Protein AF-A0A7W0NUV9-F1 (afdb_monomer_lite)

pLDDT: mean 83.59, std 20.0, range [30.92, 98.44]

Structure (mmCIF, N/CA/C/O backbone):
data_AF-A0A7W0NUV9-F1
#
_entry.id   AF-A0A7W0NUV9-F1
#
loop_
_atom_site.group_PDB
_atom_site.id
_atom_site.type_symbol
_atom_site.label_atom_id
_atom_site.label_alt_id
_atom_site.label_comp_id
_atom_site.label_asym_id
_atom_site.label_entity_id
_atom_site.label_seq_id
_atom_site.pdbx_PDB_ins_code
_atom_site.Cartn_x
_atom_site.Cartn_y
_atom_site.Cartn_z
_atom_site.occupancy
_atom_site.B_iso_or_equiv
_atom_site.auth_seq_id
_atom_site.auth_comp_id
_atom_site.auth_asym_id
_atom_site.auth_atom_id
_atom_site.pdbx_PDB_model_num
ATOM 1 N N . MET A 1 1 ? -17.355 44.002 92.600 1.00 45.59 1 MET A N 1
ATOM 2 C CA . MET A 1 1 ? -16.564 43.667 91.397 1.00 45.59 1 MET A CA 1
ATOM 3 C C . MET A 1 1 ? -17.534 43.608 90.224 1.00 45.59 1 MET A C 1
ATOM 5 O O . MET A 1 1 ? -18.451 42.800 90.262 1.00 45.59 1 MET A O 1
ATOM 9 N N . LYS A 1 2 ? -17.453 44.574 89.302 1.00 40.50 2 LYS A N 1
ATOM 10 C CA . LYS A 1 2 ? -18.389 44.768 88.182 1.00 40.50 2 LYS A CA 1
ATOM 11 C C . LYS A 1 2 ? -17.778 44.260 86.869 1.00 40.50 2 LYS A C 1
ATOM 13 O O . LYS A 1 2 ? -16.567 44.297 86.709 1.00 40.50 2 LYS A O 1
ATOM 18 N N . SER A 1 3 ? -18.700 43.966 85.953 1.00 34.94 3 SER A N 1
ATOM 19 C CA . SER A 1 3 ? -18.631 43.957 84.484 1.00 34.94 3 SER A CA 1
ATOM 20 C C . SER A 1 3 ? -18.424 42.619 83.772 1.00 34.94 3 SER A C 1
ATOM 22 O O . SER A 1 3 ? -17.317 42.152 83.530 1.00 34.94 3 SER A O 1
ATOM 24 N N . THR A 1 4 ? -19.571 42.092 83.353 1.00 52.75 4 THR A N 1
ATOM 25 C CA . THR A 1 4 ? -19.846 41.408 82.089 1.00 52.75 4 THR A CA 1
ATOM 26 C C . THR A 1 4 ? -19.210 42.098 80.874 1.00 52.75 4 THR A C 1
ATOM 28 O O . THR A 1 4 ? -19.310 43.316 80.731 1.00 52.75 4 THR A O 1
ATOM 31 N N . PHE A 1 5 ? -18.664 41.311 79.941 1.00 40.59 5 PHE A N 1
ATOM 32 C CA . PHE A 1 5 ? -18.475 41.731 78.551 1.00 40.59 5 PHE A CA 1
ATOM 33 C C . PHE A 1 5 ? -18.990 40.647 77.598 1.00 40.59 5 PHE A C 1
ATOM 35 O O . PHE A 1 5 ? -18.667 39.468 77.720 1.00 40.59 5 PHE A O 1
ATOM 42 N N . SER A 1 6 ? -19.856 41.086 76.690 1.00 56.88 6 SER A N 1
ATOM 43 C CA . SER A 1 6 ? -20.566 40.324 75.667 1.00 56.88 6 SER A CA 1
ATOM 44 C C . SER A 1 6 ? -19.847 40.485 74.332 1.00 56.88 6 SER A C 1
ATOM 46 O O . SER A 1 6 ? -19.483 41.602 73.971 1.00 56.88 6 SER A O 1
ATOM 48 N N . ALA A 1 7 ? -19.708 39.402 73.566 1.00 42.12 7 ALA A N 1
ATOM 49 C CA . ALA A 1 7 ? -19.489 39.478 72.125 1.00 42.12 7 ALA A CA 1
ATOM 50 C C . ALA A 1 7 ? -20.004 38.203 71.436 1.00 42.12 7 ALA A C 1
ATOM 52 O O . ALA A 1 7 ? -19.295 37.208 71.317 1.00 42.12 7 ALA A O 1
ATOM 53 N N . LYS A 1 8 ? -21.246 38.241 70.940 1.00 48.88 8 LYS A N 1
ATOM 54 C CA . LYS A 1 8 ? -21.666 37.402 69.809 1.00 48.88 8 LYS A CA 1
ATOM 55 C C . LYS A 1 8 ? -21.202 38.104 68.532 1.00 48.88 8 LYS A C 1
ATOM 57 O O . LYS A 1 8 ? -21.704 39.182 68.223 1.00 48.88 8 LYS A O 1
ATOM 62 N N . ARG A 1 9 ? -20.271 37.504 67.786 1.00 42.91 9 ARG A N 1
ATOM 63 C CA . ARG A 1 9 ? -20.017 37.856 66.381 1.00 42.91 9 ARG A CA 1
ATOM 64 C C . ARG A 1 9 ? -20.405 36.688 65.482 1.00 42.91 9 ARG A C 1
ATOM 66 O O . ARG A 1 9 ? -20.101 35.532 65.747 1.00 42.91 9 ARG A O 1
ATOM 73 N N . SER A 1 10 ? -21.167 37.054 64.469 1.00 45.16 10 SER A N 1
ATOM 74 C CA . SER A 1 10 ? -21.886 36.267 63.479 1.00 45.16 10 SER A CA 1
ATOM 75 C C . SER A 1 10 ? -20.967 35.492 62.533 1.00 45.16 10 SER A C 1
ATOM 77 O O . SER A 1 10 ? -20.163 36.089 61.825 1.00 45.16 10 SER A O 1
ATOM 79 N N . ILE A 1 11 ? -21.164 34.173 62.460 1.00 47.75 11 ILE A N 1
ATOM 80 C CA . ILE A 1 11 ? -20.620 33.294 61.415 1.00 47.75 11 ILE A CA 1
ATOM 81 C C . ILE A 1 11 ? -21.719 33.110 60.365 1.00 47.75 11 ILE A C 1
ATOM 83 O O . ILE A 1 11 ? -22.465 32.136 60.383 1.00 47.75 11 ILE A O 1
ATOM 87 N N . VAL A 1 12 ? -21.882 34.094 59.483 1.00 48.44 12 VAL A N 1
ATOM 88 C CA . VAL A 1 12 ? -22.748 33.986 58.297 1.00 48.44 12 VAL A CA 1
ATOM 89 C C . VAL A 1 12 ? -22.070 34.750 57.162 1.00 48.44 12 VAL A C 1
ATOM 91 O O . VAL A 1 12 ? -22.512 35.828 56.790 1.00 48.44 12 VAL A O 1
ATOM 94 N N . PHE A 1 13 ? -20.935 34.258 56.658 1.00 43.88 13 PHE A N 1
ATOM 95 C CA . PHE A 1 13 ? -20.329 34.861 55.458 1.00 43.88 13 PHE A CA 1
ATOM 96 C C . PHE A 1 13 ? -19.630 33.877 54.506 1.00 43.88 13 PHE A C 1
ATOM 98 O O . PHE A 1 13 ? -19.425 34.210 53.347 1.00 43.88 13 PHE A O 1
ATOM 105 N N . GLU A 1 14 ? -19.351 32.634 54.911 1.00 45.34 14 GLU A N 1
ATOM 106 C CA . GLU A 1 14 ? -18.645 31.682 54.028 1.00 45.34 14 GLU A CA 1
ATOM 107 C C . GLU A 1 14 ? -19.553 30.749 53.211 1.00 45.34 14 GLU A C 1
ATOM 109 O O . GLU A 1 14 ? -19.120 30.182 52.211 1.00 45.34 14 GLU A O 1
ATOM 114 N N . ARG A 1 15 ? -20.834 30.591 53.573 1.00 44.91 15 ARG A N 1
ATOM 115 C CA . ARG A 1 15 ? -21.700 29.593 52.915 1.00 44.91 15 ARG A CA 1
ATOM 116 C C . ARG A 1 15 ? -22.232 29.992 51.538 1.00 44.91 15 ARG A C 1
ATOM 118 O O . ARG A 1 15 ? -22.551 29.096 50.767 1.00 44.91 15 ARG A O 1
ATOM 125 N N . GLN A 1 16 ? -22.326 31.285 51.217 1.00 47.62 16 GLN A N 1
ATOM 126 C CA . GLN A 1 16 ? -22.892 31.728 49.933 1.00 47.62 16 GLN A CA 1
ATOM 127 C C . GLN A 1 16 ? -21.892 31.645 48.773 1.00 47.62 16 GLN A C 1
ATOM 129 O O . GLN A 1 16 ? -22.295 31.362 47.649 1.00 47.62 16 GLN A O 1
ATOM 134 N N . PHE A 1 17 ? -20.592 31.829 49.023 1.00 44.53 17 PHE A N 1
ATOM 135 C CA . PHE A 1 17 ? -19.587 31.791 47.956 1.00 44.53 17 PHE A CA 1
ATOM 136 C C . PHE A 1 17 ? -19.331 30.370 47.440 1.00 44.53 17 PHE A C 1
ATOM 138 O O . PHE A 1 17 ? -19.258 30.168 46.230 1.00 44.53 17 PHE A O 1
ATOM 145 N N . VAL A 1 18 ? -19.275 29.369 48.324 1.00 53.62 18 VAL A N 1
ATOM 146 C CA . VAL A 1 18 ? -19.018 27.973 47.924 1.00 53.62 18 VAL A CA 1
ATOM 147 C C . VAL A 1 18 ? -20.143 27.425 47.038 1.00 53.62 18 VAL A C 1
ATOM 149 O O . VAL A 1 18 ? -19.876 26.766 46.037 1.00 53.62 18 VAL A O 1
ATOM 152 N N . THR A 1 19 ? -21.404 27.751 47.337 1.00 52.34 19 THR A N 1
ATOM 153 C CA . THR A 1 19 ? -22.554 27.305 46.534 1.00 52.34 19 THR A CA 1
ATOM 154 C C . THR A 1 19 ? -22.569 27.896 45.128 1.00 52.34 19 THR A C 1
ATOM 156 O O . THR A 1 19 ? -22.897 27.187 44.179 1.00 52.34 19 THR A O 1
ATOM 159 N N . THR A 1 20 ? -22.173 29.161 44.964 1.00 53.91 20 THR A N 1
ATOM 160 C CA . THR A 1 20 ? -22.186 29.826 43.652 1.00 53.91 20 THR A CA 1
ATOM 161 C C . THR A 1 20 ? -21.100 29.268 42.733 1.00 53.91 20 THR A C 1
ATOM 163 O O . THR A 1 20 ? -21.372 29.003 41.567 1.00 53.91 20 THR A O 1
ATOM 166 N N . TRP A 1 21 ? -19.900 28.989 43.252 1.00 55.12 21 TRP A N 1
ATOM 167 C CA . TRP A 1 21 ? -18.820 28.374 42.465 1.00 55.12 21 TRP A CA 1
ATOM 168 C C . TRP A 1 21 ? -19.109 26.917 42.081 1.00 55.12 21 TRP A C 1
ATOM 170 O O . TRP A 1 21 ? -18.788 26.505 40.965 1.00 55.12 21 TRP A O 1
ATOM 180 N N . VAL A 1 22 ? -19.767 26.147 42.955 1.00 58.69 22 VAL A N 1
ATOM 181 C CA . VAL A 1 22 ? -20.203 24.774 42.644 1.00 58.69 22 VAL A CA 1
ATOM 182 C C . VAL A 1 22 ? -21.296 24.773 41.571 1.00 58.69 22 VAL A C 1
ATOM 184 O O . VAL A 1 22 ? -21.209 23.994 40.624 1.00 58.69 22 VAL A O 1
ATOM 187 N N . LEU A 1 23 ? -22.277 25.678 41.655 1.00 55.72 23 LEU A N 1
ATOM 188 C CA . LEU A 1 23 ? -23.334 25.809 40.645 1.00 55.72 23 LEU A CA 1
ATOM 189 C C . LEU A 1 23 ? -22.793 26.284 39.291 1.00 55.72 23 LEU A C 1
ATOM 191 O O . LEU A 1 23 ? -23.177 25.728 38.268 1.00 55.72 23 LEU A O 1
ATOM 195 N N . VAL A 1 24 ? -21.862 27.245 39.272 1.00 58.38 24 VAL A N 1
ATOM 196 C CA . VAL A 1 24 ? -21.195 27.702 38.039 1.00 58.38 24 VAL A CA 1
ATOM 197 C C . VAL A 1 24 ? -20.349 26.583 37.419 1.00 58.38 24 VAL A C 1
ATOM 199 O O . VAL A 1 24 ? -20.374 26.410 36.204 1.00 58.38 24 VAL A O 1
ATOM 202 N N . SER A 1 25 ? -19.671 25.765 38.231 1.00 57.72 25 SER A N 1
ATOM 203 C CA . SER A 1 25 ? -18.885 24.619 37.743 1.00 57.72 25 SER A CA 1
ATOM 204 C C . SER A 1 25 ? -19.767 23.498 37.175 1.00 57.72 25 SER A C 1
ATOM 206 O O . SER A 1 25 ? -19.452 22.949 36.123 1.00 57.72 25 SER A O 1
ATOM 208 N N . LEU A 1 26 ? -20.909 23.197 37.805 1.00 55.22 26 LEU A N 1
ATOM 209 C CA . LEU A 1 26 ? -21.917 22.266 37.270 1.00 55.22 26 LEU A CA 1
ATOM 210 C C . LEU A 1 26 ? -22.563 22.787 35.972 1.00 55.22 26 LEU A C 1
ATOM 212 O O . LEU A 1 26 ? -22.840 22.005 35.060 1.00 55.22 26 LEU A O 1
ATOM 216 N N . LEU A 1 27 ? -22.752 24.105 35.853 1.00 53.69 27 LEU A N 1
ATOM 217 C CA . LEU A 1 27 ? -23.234 24.738 34.624 1.00 53.69 27 LEU A CA 1
ATOM 218 C C . LEU A 1 27 ? -22.185 24.671 33.496 1.00 53.69 27 LEU A C 1
ATOM 220 O O . LEU A 1 27 ? -22.526 24.422 32.346 1.00 53.69 27 LEU A O 1
ATOM 224 N N . LEU A 1 28 ? -20.895 24.822 33.815 1.00 51.97 28 LEU A N 1
ATOM 225 C CA . LEU A 1 28 ? -19.795 24.693 32.849 1.00 51.97 28 LEU A CA 1
ATOM 226 C C . LEU A 1 28 ? -19.593 23.249 32.362 1.00 51.97 28 LEU A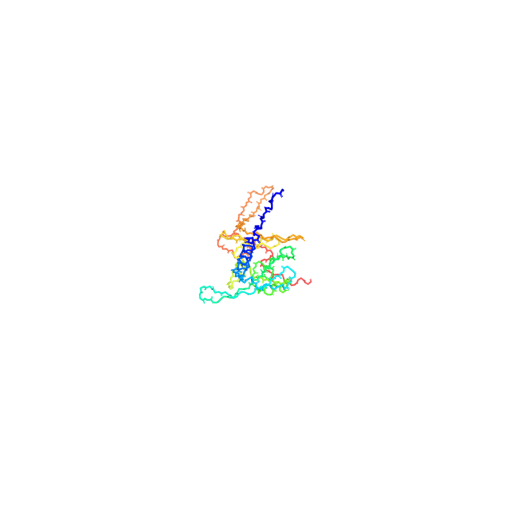 C 1
ATOM 228 O O . LEU A 1 28 ? -19.335 23.048 31.179 1.00 51.97 28 LEU A O 1
ATOM 232 N N . VAL A 1 29 ? -19.787 22.240 33.220 1.00 54.00 29 VAL A N 1
ATOM 233 C CA . VAL A 1 29 ? -19.739 20.818 32.815 1.00 54.00 29 VAL A CA 1
ATOM 234 C C . VAL A 1 29 ? -20.911 20.444 31.897 1.00 54.00 29 VAL A C 1
ATOM 236 O O . VAL A 1 29 ? -20.762 19.578 31.042 1.00 54.00 29 VAL A O 1
ATOM 239 N N . THR A 1 30 ? -22.058 21.119 32.019 1.00 53.38 30 THR A N 1
ATOM 240 C CA . THR A 1 30 ? -23.233 20.892 31.154 1.00 53.38 30 THR A CA 1
ATOM 241 C C . THR A 1 30 ? -23.215 21.720 29.862 1.00 53.38 30 THR A C 1
ATOM 243 O O . THR A 1 30 ? -23.860 21.334 28.888 1.00 53.38 30 THR A O 1
ATOM 246 N N . LEU A 1 31 ? -22.446 22.817 29.818 1.00 48.06 31 LEU A N 1
ATOM 247 C CA . LEU A 1 31 ? -22.216 23.657 28.629 1.00 48.06 31 LEU A CA 1
ATOM 248 C C . LEU A 1 31 ? -21.027 23.211 27.769 1.00 48.06 31 LEU A C 1
ATOM 250 O O . LEU A 1 31 ? -20.893 23.674 26.634 1.00 48.06 31 LEU A O 1
ATOM 254 N N . CYS A 1 32 ? -20.202 22.278 28.253 1.00 45.00 32 CYS A N 1
ATOM 255 C CA . CYS A 1 32 ? -19.372 21.444 27.391 1.00 45.00 32 CYS A CA 1
ATOM 256 C C . CYS A 1 32 ? -20.307 20.529 26.600 1.00 45.00 32 CYS A C 1
ATOM 258 O O . CYS A 1 32 ? -20.529 19.376 26.962 1.00 45.00 32 CYS A O 1
ATOM 260 N N . GLY A 1 33 ? -20.919 21.091 25.554 1.00 43.75 33 GLY A N 1
ATOM 261 C CA . GLY A 1 33 ? -21.779 20.365 24.642 1.00 43.75 33 GLY A CA 1
ATOM 262 C C . GLY A 1 33 ? -21.115 19.049 24.273 1.00 43.75 33 GLY A C 1
ATOM 263 O O . GLY A 1 33 ? -19.916 19.013 23.989 1.00 43.75 33 GLY A O 1
ATOM 264 N N . ASN A 1 34 ? -21.908 17.979 24.310 1.00 44.56 34 ASN A N 1
ATOM 265 C CA . ASN A 1 34 ? -21.576 16.703 23.706 1.00 44.56 34 ASN A CA 1
ATOM 266 C C . ASN A 1 34 ? -21.234 16.966 22.236 1.00 44.56 34 ASN A C 1
ATOM 268 O O . ASN A 1 34 ? -22.089 16.863 21.356 1.00 44.56 34 ASN A O 1
ATOM 272 N N . SER A 1 35 ? -19.982 17.329 21.957 1.00 48.22 35 SER A N 1
ATOM 273 C CA . SER A 1 35 ? -19.376 17.056 20.669 1.00 48.22 35 SER A CA 1
ATOM 274 C C . SER A 1 35 ? -19.589 15.565 20.536 1.00 48.22 35 SER A C 1
ATOM 276 O O . SER A 1 35 ? -19.085 14.825 21.380 1.00 48.22 35 SER A O 1
ATOM 278 N N . SER A 1 36 ? -20.498 15.154 19.647 1.00 55.84 36 SER A N 1
ATOM 279 C CA . SER A 1 36 ? -20.900 13.756 19.547 1.00 55.84 36 SER A CA 1
ATOM 280 C C . SER A 1 36 ? -19.636 12.978 19.238 1.00 55.84 36 SER A C 1
ATOM 282 O O . SER A 1 36 ? -19.186 12.941 18.093 1.00 55.84 36 SER A O 1
ATOM 284 N N . ALA A 1 37 ? -19.017 12.427 20.283 1.00 59.91 37 ALA A N 1
ATOM 285 C CA . ALA A 1 37 ? -18.018 11.403 20.148 1.00 59.91 37 ALA A CA 1
ATOM 286 C C . ALA A 1 37 ? -18.696 10.382 19.245 1.00 59.91 37 ALA A C 1
ATOM 288 O O . ALA A 1 37 ? -19.804 9.933 19.537 1.00 59.91 37 ALA A O 1
ATOM 289 N N . GLN A 1 38 ? -18.109 10.179 18.070 1.00 76.50 38 GLN A N 1
ATOM 290 C CA . GLN A 1 38 ? -18.652 9.294 17.048 1.00 76.50 38 GLN A CA 1
ATOM 291 C C . GLN A 1 38 ? -19.035 7.978 17.748 1.00 76.50 38 GLN A C 1
ATOM 293 O O . GLN A 1 38 ? -18.244 7.497 18.562 1.00 76.50 38 GLN A O 1
ATOM 298 N N . ASP A 1 39 ? -20.252 7.466 17.515 1.00 90.31 39 ASP A N 1
ATOM 299 C CA . ASP A 1 39 ? -20.800 6.279 18.202 1.00 90.31 39 ASP A CA 1
ATOM 300 C C . ASP A 1 39 ? -20.048 5.018 17.750 1.00 90.31 39 ASP A C 1
ATOM 302 O O . ASP A 1 39 ? -20.512 4.244 16.910 1.00 90.31 39 ASP A O 1
ATOM 306 N N . PHE A 1 40 ? -18.816 4.881 18.237 1.00 95.75 40 PHE A N 1
ATOM 307 C CA . PHE A 1 40 ? -17.929 3.775 17.938 1.00 95.75 40 PHE A CA 1
ATOM 308 C C . PHE A 1 40 ? -18.408 2.524 18.657 1.00 95.75 40 PHE A C 1
ATOM 310 O O . PHE A 1 40 ? -18.576 2.498 19.875 1.00 95.75 40 PHE A O 1
ATOM 317 N N . LYS A 1 41 ? -18.580 1.459 17.879 1.00 96.50 41 LYS A N 1
ATOM 318 C CA . LYS A 1 41 ? -18.941 0.131 18.358 1.00 96.50 41 LYS A CA 1
ATOM 319 C C . LYS A 1 41 ? -17.775 -0.805 18.133 1.00 96.50 41 LYS A C 1
ATOM 321 O O . LYS A 1 41 ? -17.277 -0.919 17.013 1.00 96.50 41 LYS A O 1
ATOM 326 N N . THR A 1 42 ? -17.360 -1.501 19.183 1.00 97.56 42 THR A N 1
ATOM 327 C CA . THR A 1 42 ? -16.368 -2.569 19.072 1.00 97.56 42 THR A CA 1
ATOM 328 C C . THR A 1 42 ? -16.920 -3.682 18.189 1.00 97.56 42 THR A C 1
ATOM 330 O O . THR A 1 42 ? -17.936 -4.291 18.520 1.00 97.56 42 THR A O 1
ATOM 333 N N . VAL A 1 43 ? -16.246 -3.955 17.073 1.00 97.31 43 VAL A N 1
ATOM 334 C CA . VAL A 1 43 ? -16.604 -5.042 16.142 1.00 97.31 43 VAL A CA 1
ATOM 335 C C . VAL A 1 43 ? -15.672 -6.244 16.279 1.00 97.31 43 VAL A C 1
ATOM 337 O O . VAL A 1 43 ? -16.038 -7.363 15.937 1.00 97.31 43 VAL A O 1
ATOM 340 N N . HIS A 1 44 ? -14.475 -6.019 16.818 1.00 98.12 44 HIS A N 1
ATOM 341 C CA . HIS A 1 44 ? -13.476 -7.033 17.135 1.00 98.12 44 HIS A CA 1
ATOM 342 C C . HIS A 1 44 ? -12.523 -6.462 18.200 1.00 98.12 44 HIS A C 1
ATOM 344 O O . HIS A 1 44 ? -12.367 -5.240 18.258 1.00 98.12 44 HIS A O 1
ATOM 350 N N . PRO A 1 45 ? -11.848 -7.273 19.039 1.00 97.88 45 PRO A N 1
ATOM 351 C CA . PRO A 1 45 ? -10.773 -6.769 19.890 1.00 97.88 45 PRO A CA 1
ATOM 352 C C . PRO A 1 45 ? -9.780 -5.894 19.106 1.00 97.88 45 PRO A C 1
ATOM 354 O O . PRO A 1 45 ? -9.179 -6.347 18.133 1.00 97.88 45 PRO A O 1
ATOM 357 N N . GLY A 1 46 ? -9.655 -4.628 19.517 1.00 97.62 46 GLY A N 1
ATOM 358 C CA . GLY A 1 46 ? -8.794 -3.631 18.874 1.00 97.62 46 GLY A CA 1
ATOM 359 C C . GLY A 1 46 ? -9.350 -2.966 17.608 1.00 97.62 46 GLY A C 1
ATOM 360 O O . GLY A 1 46 ? -8.637 -2.166 17.011 1.00 97.62 46 GLY A O 1
ATOM 361 N N . VAL A 1 47 ? -10.593 -3.256 17.209 1.00 98.31 47 VAL A N 1
ATOM 362 C CA . VAL A 1 47 ? -11.264 -2.641 16.052 1.00 98.31 47 VAL A CA 1
ATOM 363 C C . VAL A 1 47 ? -12.627 -2.100 16.471 1.00 98.31 47 VAL A C 1
ATOM 365 O O . VAL A 1 47 ? -13.518 -2.847 16.886 1.00 98.31 47 VAL A O 1
ATOM 368 N N . GLU A 1 48 ? -12.808 -0.798 16.301 1.00 98.31 48 GLU A N 1
ATOM 369 C CA . GLU A 1 48 ? -14.085 -0.117 16.483 1.00 98.31 48 GLU A CA 1
ATOM 370 C C . GLU A 1 48 ? -14.569 0.462 15.151 1.00 98.31 48 GLU A C 1
ATOM 372 O O . GLU A 1 48 ? -13.770 0.904 14.324 1.00 98.31 48 GLU A O 1
ATOM 377 N N . TYR A 1 49 ? -15.884 0.491 14.957 1.00 97.75 49 TYR A N 1
ATOM 378 C CA . TYR A 1 49 ? -16.535 1.043 13.774 1.00 97.75 49 TYR A CA 1
ATOM 379 C C . TYR A 1 49 ? -17.553 2.113 14.159 1.00 97.75 49 TYR A C 1
ATOM 381 O O . TYR A 1 49 ? -18.323 1.923 15.099 1.00 97.75 49 TYR A O 1
ATOM 389 N N . ALA A 1 50 ? -17.595 3.205 13.400 1.00 96.69 50 ALA A N 1
ATOM 390 C CA . ALA A 1 50 ? -18.652 4.207 13.473 1.00 96.69 50 ALA A CA 1
ATOM 391 C C . ALA A 1 50 ? -19.064 4.649 12.066 1.00 96.69 50 ALA A C 1
ATOM 393 O O . ALA A 1 50 ? -18.250 4.666 11.142 1.00 96.69 50 ALA A O 1
ATOM 394 N N . ARG A 1 51 ? -20.318 5.084 11.923 1.00 95.69 51 ARG A N 1
ATOM 395 C CA . ARG A 1 51 ? -20.785 5.819 10.746 1.00 95.69 51 ARG A CA 1
ATOM 396 C C . ARG A 1 51 ? -21.167 7.230 11.145 1.00 95.69 51 ARG A C 1
ATOM 398 O O . ARG A 1 51 ? -21.901 7.428 12.109 1.00 95.69 51 ARG A O 1
ATOM 405 N N . VAL A 1 52 ? -20.691 8.193 10.371 1.00 92.94 52 VAL A N 1
ATOM 406 C CA . VAL A 1 52 ? -20.979 9.611 10.562 1.00 92.94 52 VAL A CA 1
ATOM 407 C C . VAL A 1 52 ? -21.741 10.118 9.352 1.00 92.94 52 VAL A C 1
ATOM 409 O O . VAL A 1 52 ? -21.252 10.044 8.226 1.00 92.94 52 VAL A O 1
ATOM 412 N N . ASP A 1 53 ? -22.932 10.653 9.593 1.00 92.94 53 ASP A N 1
ATOM 413 C CA . ASP A 1 53 ? -23.636 11.469 8.613 1.00 92.94 53 ASP A CA 1
ATOM 414 C C . ASP A 1 53 ? -23.157 12.922 8.784 1.00 92.94 53 ASP A C 1
ATOM 416 O O . ASP A 1 53 ? -23.286 13.515 9.856 1.00 92.94 53 ASP A O 1
ATOM 420 N N . HIS A 1 54 ? -22.557 13.488 7.740 1.00 89.75 54 HIS A N 1
ATOM 421 C CA . HIS A 1 54 ? -21.999 14.839 7.722 1.00 89.75 54 HIS A CA 1
ATOM 422 C C . HIS A 1 54 ? -22.540 15.638 6.527 1.00 89.75 54 HIS A C 1
ATOM 424 O O . HIS A 1 54 ? -23.175 15.079 5.635 1.00 89.75 54 HIS A O 1
ATOM 430 N N . LYS A 1 55 ? -22.292 16.951 6.488 1.00 92.69 55 LYS A N 1
ATOM 431 C CA . LYS A 1 55 ? -22.577 17.793 5.320 1.00 92.69 55 LYS A CA 1
ATOM 432 C C . LYS A 1 55 ? -21.298 18.470 4.849 1.00 92.69 55 LYS A C 1
ATOM 434 O O . LYS A 1 55 ? -20.660 19.161 5.637 1.00 92.69 55 LYS A O 1
ATOM 439 N N . LEU A 1 56 ? -20.941 18.300 3.579 1.00 89.25 56 LEU A N 1
ATOM 440 C CA . LEU A 1 56 ? -19.886 19.081 2.930 1.00 89.25 56 LEU A CA 1
ATOM 441 C C . LEU A 1 56 ? -20.564 20.185 2.118 1.00 89.25 56 LEU A C 1
ATOM 443 O O . LEU A 1 56 ? -21.122 19.943 1.052 1.00 89.25 56 LEU A O 1
ATOM 447 N N . GLY A 1 57 ? -20.603 21.397 2.677 1.00 91.19 57 GLY A N 1
ATOM 448 C CA . GLY A 1 57 ? -21.493 22.445 2.176 1.00 91.19 57 GLY A CA 1
ATOM 449 C C . GLY A 1 57 ? -22.956 22.052 2.395 1.00 91.19 57 GLY A C 1
ATOM 450 O O . GLY A 1 57 ? -23.375 21.832 3.531 1.00 91.19 57 GLY A O 1
ATOM 451 N N . ASN A 1 58 ? -23.727 21.943 1.312 1.00 93.06 58 ASN A N 1
ATOM 452 C CA . ASN A 1 58 ? -25.124 21.497 1.367 1.00 93.06 58 ASN A CA 1
ATOM 453 C C . ASN A 1 58 ? -25.296 19.996 1.093 1.00 93.06 58 ASN A C 1
ATOM 455 O O . ASN A 1 58 ? -26.381 19.464 1.338 1.00 93.06 58 ASN A O 1
ATOM 459 N N . ASP A 1 59 ? -24.245 19.314 0.634 1.00 95.19 59 ASP A N 1
ATOM 460 C CA . ASP A 1 59 ? -24.336 17.925 0.203 1.00 95.19 59 ASP A CA 1
ATOM 461 C C . ASP A 1 59 ? -24.187 16.970 1.396 1.00 95.19 59 ASP A C 1
ATOM 463 O O . ASP A 1 59 ? -23.208 17.066 2.148 1.00 95.19 59 ASP A O 1
ATOM 467 N N . PRO A 1 60 ? -25.139 16.042 1.607 1.00 94.50 60 PRO A N 1
ATOM 468 C CA . PRO A 1 60 ? -25.024 15.038 2.652 1.00 94.50 60 PRO A CA 1
ATOM 469 C C . PRO A 1 60 ? -23.971 13.993 2.272 1.00 94.50 60 PRO A C 1
ATOM 471 O O . PRO A 1 60 ? -23.986 13.439 1.174 1.00 94.50 60 PRO A O 1
ATOM 474 N N . VAL A 1 61 ? -23.088 13.674 3.214 1.00 95.44 61 VAL A N 1
ATOM 475 C CA . VAL A 1 61 ? -22.027 12.679 3.052 1.00 95.44 61 VAL A CA 1
ATOM 476 C C . VAL A 1 61 ? -22.108 11.665 4.182 1.00 95.44 61 VAL A C 1
ATOM 478 O O . VAL A 1 61 ? -22.252 12.027 5.347 1.00 95.44 61 VAL A O 1
ATOM 481 N N . LYS A 1 62 ? -21.996 10.384 3.829 1.00 94.88 62 LYS A N 1
ATOM 482 C CA . LYS A 1 62 ? -21.873 9.281 4.785 1.00 94.88 62 LYS A CA 1
ATOM 483 C C . LYS A 1 62 ? -20.412 8.864 4.862 1.00 94.88 62 LYS A C 1
ATOM 485 O O . LYS A 1 62 ? -19.819 8.552 3.833 1.00 94.88 62 LYS A O 1
ATOM 490 N N . ILE A 1 63 ? -19.844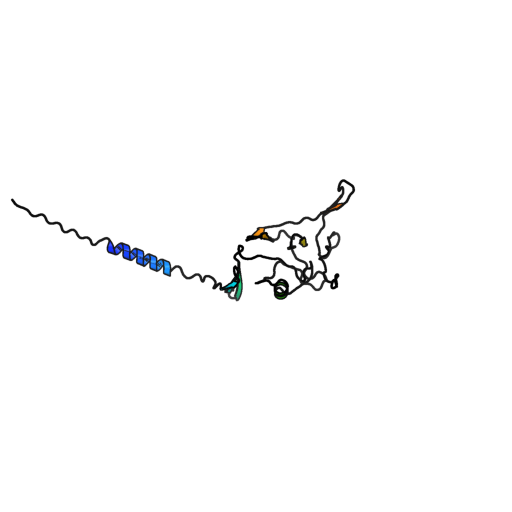 8.864 6.062 1.00 94.81 63 ILE A N 1
ATOM 491 C CA . ILE A 1 63 ? -18.442 8.519 6.306 1.00 94.81 63 ILE A CA 1
ATOM 492 C C . ILE A 1 63 ? -18.402 7.281 7.197 1.00 94.81 63 ILE A C 1
ATOM 494 O O . ILE A 1 63 ? -18.924 7.293 8.312 1.00 94.81 63 ILE A O 1
ATOM 498 N N . ASP A 1 64 ? -17.779 6.219 6.698 1.00 95.88 64 ASP A N 1
ATOM 499 C CA . ASP A 1 64 ? -17.482 5.008 7.456 1.00 95.88 64 ASP A CA 1
ATOM 500 C C . ASP A 1 64 ? -16.092 5.128 8.092 1.00 95.88 64 ASP A C 1
ATOM 502 O O . ASP A 1 64 ? -15.110 5.416 7.408 1.00 95.88 64 ASP A O 1
ATOM 506 N N . LEU A 1 65 ? -16.012 4.934 9.409 1.00 96.69 65 LEU A N 1
ATOM 507 C CA . LEU A 1 65 ? -14.795 5.105 10.198 1.00 96.69 65 LEU A CA 1
ATOM 508 C C . LEU A 1 65 ? -14.409 3.795 10.875 1.00 96.69 65 LEU A C 1
ATOM 510 O O . LEU A 1 65 ? -15.239 3.150 11.515 1.00 96.69 65 LEU A O 1
ATOM 514 N N . LEU A 1 66 ? -13.123 3.458 10.797 1.00 97.38 66 LEU A N 1
ATOM 515 C CA . LEU A 1 66 ? -12.503 2.402 11.589 1.00 97.38 66 LEU A CA 1
ATOM 516 C C . LEU A 1 66 ? -11.505 3.041 12.548 1.00 97.38 66 LEU A C 1
ATOM 518 O O . LEU A 1 66 ? -10.644 3.814 12.125 1.00 97.38 66 LEU A O 1
ATOM 522 N N . ARG A 1 67 ? -11.604 2.709 13.834 1.00 97.62 67 ARG A N 1
ATOM 523 C CA . ARG A 1 67 ? -10.591 3.052 14.831 1.00 97.62 67 ARG A CA 1
ATOM 524 C C . ARG A 1 67 ? -9.875 1.786 15.263 1.00 97.62 67 ARG A C 1
ATOM 526 O O . ARG A 1 67 ? -10.512 0.787 15.585 1.00 97.62 67 ARG A O 1
ATOM 533 N N . LEU A 1 68 ? -8.548 1.846 15.248 1.00 98.06 68 LEU A N 1
ATOM 534 C CA . LEU A 1 68 ? -7.686 0.691 15.443 1.00 98.06 68 LEU A CA 1
ATOM 535 C C . LEU A 1 68 ? -6.772 0.909 16.650 1.00 98.06 68 LEU A C 1
ATOM 537 O O . LEU A 1 68 ? -6.082 1.924 16.738 1.00 98.06 68 LEU A O 1
ATOM 541 N N . ASP A 1 69 ? -6.747 -0.063 17.557 1.00 98.06 69 ASP A N 1
ATOM 542 C CA . ASP A 1 69 ? -5.731 -0.178 18.603 1.00 98.06 69 ASP A CA 1
ATOM 543 C C . ASP A 1 69 ? -4.551 -0.976 18.042 1.00 98.06 69 ASP A C 1
ATOM 545 O O . ASP A 1 69 ? -4.582 -2.208 17.983 1.00 98.06 69 ASP A O 1
ATOM 549 N N . LEU A 1 70 ? -3.501 -0.269 17.623 1.00 98.06 70 LEU A N 1
ATOM 550 C CA . LEU A 1 70 ? -2.336 -0.866 16.967 1.00 98.06 70 LEU A CA 1
ATOM 551 C C . LEU A 1 70 ? -1.502 -1.786 17.877 1.00 98.06 70 LEU A C 1
ATOM 553 O O . LEU A 1 70 ? -0.591 -2.445 17.388 1.00 98.06 70 LEU A O 1
ATOM 557 N N . THR A 1 71 ? -1.812 -1.884 19.173 1.00 97.94 71 THR A N 1
ATOM 558 C CA . THR A 1 71 ? -1.214 -2.895 20.068 1.00 97.94 71 THR A CA 1
ATOM 559 C C . THR A 1 71 ? -1.955 -4.234 20.042 1.00 97.94 71 THR A C 1
ATOM 561 O O . THR A 1 71 ? -1.473 -5.225 20.583 1.00 97.94 71 THR A O 1
ATOM 564 N N . LYS A 1 72 ? -3.139 -4.277 19.419 1.00 97.75 72 LYS A N 1
ATOM 565 C CA . LYS A 1 72 ? -4.017 -5.457 19.362 1.00 97.75 72 LYS A CA 1
ATOM 566 C C . LYS A 1 72 ? -4.273 -5.958 17.949 1.00 97.75 72 LYS A C 1
ATOM 568 O O . LYS A 1 72 ? -4.778 -7.067 17.790 1.00 97.75 72 LYS A O 1
ATOM 573 N N . VAL A 1 73 ? -3.963 -5.150 16.938 1.00 97.50 73 VAL A N 1
ATOM 574 C CA . VAL A 1 73 ? -4.215 -5.482 15.535 1.00 97.50 73 VAL A CA 1
ATOM 575 C C . VAL A 1 73 ? -2.943 -5.407 14.707 1.00 97.50 73 VAL A C 1
ATOM 577 O O . VAL A 1 73 ? -2.038 -4.619 14.989 1.00 97.50 73 VAL A O 1
ATOM 580 N N . ARG A 1 74 ? -2.916 -6.225 13.657 1.00 97.44 74 ARG A N 1
ATOM 581 C CA . ARG A 1 74 ? -1.921 -6.206 12.588 1.00 97.44 74 ARG A CA 1
ATOM 582 C C . ARG A 1 74 ? -2.527 -5.538 11.356 1.00 97.44 74 ARG A C 1
ATOM 584 O O . ARG A 1 74 ? -3.706 -5.754 11.078 1.00 97.44 74 ARG A O 1
ATOM 591 N N . LEU A 1 75 ? -1.742 -4.741 10.632 1.00 97.88 75 LEU A N 1
ATOM 592 C CA . LEU A 1 75 ? -2.166 -4.159 9.357 1.00 97.88 75 LEU A CA 1
ATOM 593 C C . LEU A 1 75 ? -1.397 -4.810 8.215 1.00 97.88 75 LEU A C 1
ATOM 595 O O . LEU A 1 75 ? -0.180 -4.686 8.147 1.00 97.88 75 LEU A O 1
ATOM 599 N N . ASP A 1 76 ? -2.099 -5.471 7.306 1.00 96.94 76 ASP A N 1
ATOM 600 C CA . ASP A 1 76 ? -1.494 -6.093 6.132 1.00 96.94 76 ASP A CA 1
ATOM 601 C C . ASP A 1 76 ? -1.889 -5.342 4.860 1.00 96.94 76 ASP A C 1
ATOM 603 O O . ASP A 1 76 ? -3.019 -4.866 4.716 1.00 96.94 76 ASP A O 1
ATOM 607 N N . VAL A 1 77 ? -0.935 -5.220 3.936 1.00 96.88 77 VAL A N 1
ATOM 608 C CA . VAL A 1 77 ? -1.154 -4.640 2.608 1.00 96.88 77 VAL A CA 1
ATOM 609 C C . VAL A 1 77 ? -1.154 -5.781 1.608 1.00 96.88 77 VAL A C 1
ATOM 611 O O . VAL A 1 77 ? -0.178 -6.513 1.504 1.00 96.88 77 VAL A O 1
ATOM 614 N N . HIS A 1 78 ? -2.233 -5.907 0.845 1.00 95.88 78 HIS A N 1
ATOM 615 C CA . HIS A 1 78 ? -2.340 -6.892 -0.223 1.00 95.88 78 HIS A CA 1
ATOM 616 C C . HIS A 1 78 ? -2.681 -6.193 -1.531 1.00 95.88 78 HIS A C 1
ATOM 618 O O . HIS A 1 78 ? -3.540 -5.308 -1.565 1.00 95.88 78 HIS A O 1
ATOM 624 N N . HIS A 1 79 ? -2.024 -6.615 -2.607 1.00 95.44 79 HIS A N 1
ATOM 625 C CA . HIS A 1 79 ? -2.445 -6.254 -3.951 1.00 95.44 79 HIS A CA 1
ATOM 626 C C . HIS A 1 79 ? -3.538 -7.212 -4.443 1.00 95.44 79 HIS A C 1
ATOM 628 O O . HIS A 1 79 ? -3.660 -8.346 -3.967 1.00 95.44 79 HIS A O 1
ATOM 634 N N . ALA A 1 80 ? -4.338 -6.754 -5.403 1.00 94.75 80 ALA A N 1
ATOM 635 C CA . ALA A 1 80 ? -5.317 -7.586 -6.084 1.00 94.75 80 ALA A CA 1
ATOM 636 C C . ALA A 1 80 ? -4.668 -8.865 -6.632 1.00 94.75 80 ALA A C 1
ATOM 638 O O . ALA A 1 80 ? -3.562 -8.816 -7.173 1.00 94.75 80 ALA A O 1
ATOM 639 N N . ILE A 1 81 ? -5.367 -9.996 -6.479 1.00 92.38 81 ILE A N 1
ATOM 640 C CA . ILE A 1 81 ? -4.978 -11.335 -6.959 1.00 92.38 81 ILE A CA 1
ATOM 641 C C . ILE A 1 81 ? -3.555 -11.788 -6.568 1.00 92.38 81 ILE A C 1
ATOM 643 O O . ILE A 1 81 ? -3.009 -12.697 -7.186 1.00 92.38 81 ILE A O 1
ATOM 647 N N . ASP A 1 82 ? -2.960 -11.166 -5.543 1.00 91.94 82 ASP A N 1
ATOM 648 C CA . ASP A 1 82 ? -1.576 -11.374 -5.086 1.00 91.94 82 ASP A CA 1
ATOM 649 C C . ASP A 1 82 ? -0.526 -11.294 -6.219 1.00 91.94 82 ASP A C 1
ATOM 651 O O . ASP A 1 82 ? 0.509 -11.973 -6.190 1.00 91.94 82 ASP A O 1
ATOM 655 N N . ALA A 1 83 ? -0.803 -10.460 -7.223 1.00 91.56 83 ALA A N 1
ATOM 656 C CA . ALA A 1 83 ? 0.082 -10.135 -8.341 1.00 91.56 83 ALA A CA 1
ATOM 657 C C . ALA A 1 83 ? 0.390 -8.629 -8.345 1.00 91.56 83 ALA A C 1
ATOM 659 O O . ALA A 1 83 ? -0.211 -7.891 -7.577 1.00 91.56 83 ALA A O 1
ATOM 660 N N . ALA A 1 84 ? 1.319 -8.162 -9.175 1.00 91.56 84 ALA A N 1
ATOM 661 C CA . ALA A 1 84 ? 1.683 -6.745 -9.272 1.00 91.56 84 ALA A CA 1
ATOM 662 C C . ALA A 1 84 ? 0.729 -5.936 -10.172 1.00 91.56 84 ALA A C 1
ATOM 664 O O . ALA A 1 84 ? 0.658 -4.717 -10.056 1.00 91.56 84 ALA A O 1
ATOM 665 N N . ILE A 1 85 ? -0.027 -6.617 -11.037 1.00 92.56 85 ILE A N 1
ATOM 666 C CA . ILE A 1 85 ? -1.113 -6.055 -11.848 1.00 92.56 85 ILE A CA 1
ATOM 667 C C . ILE A 1 85 ? -2.390 -6.878 -11.655 1.00 92.56 85 ILE A C 1
ATOM 669 O O . ILE A 1 85 ? -2.367 -8.005 -11.162 1.00 92.56 85 ILE A O 1
ATOM 673 N N . GLY A 1 86 ? -3.526 -6.314 -12.048 1.00 93.69 86 GLY A N 1
ATOM 674 C CA . GLY A 1 86 ? -4.850 -6.900 -11.877 1.00 93.69 86 GLY A CA 1
ATOM 675 C C . GLY A 1 86 ? -5.727 -6.109 -10.912 1.00 93.69 86 GLY A C 1
ATOM 676 O O . GLY A 1 86 ? -5.259 -5.340 -10.079 1.00 93.69 86 GLY A O 1
ATOM 677 N N . THR A 1 87 ? -7.039 -6.300 -11.027 1.00 94.50 87 THR A N 1
ATOM 678 C CA . THR A 1 87 ? -8.025 -5.646 -10.160 1.00 94.50 87 THR A CA 1
ATOM 679 C C . THR A 1 87 ? -8.864 -6.690 -9.436 1.00 94.50 87 THR A C 1
ATOM 681 O O . THR A 1 87 ? -9.202 -7.740 -9.981 1.00 94.50 87 THR A O 1
ATOM 684 N N . GLU A 1 88 ? -9.197 -6.411 -8.180 1.00 95.25 88 GLU A N 1
ATOM 685 C CA . GLU A 1 88 ? -10.000 -7.280 -7.326 1.00 95.25 88 GLU A CA 1
ATOM 686 C C . GLU A 1 88 ? -10.839 -6.397 -6.395 1.00 95.25 88 GLU A C 1
ATOM 688 O O . GLU A 1 88 ? -10.410 -5.320 -5.981 1.00 95.25 88 GLU A O 1
ATOM 693 N N . ARG A 1 89 ? -12.058 -6.828 -6.055 1.00 97.19 89 ARG A N 1
ATOM 694 C CA . ARG A 1 89 ? -12.868 -6.110 -5.061 1.00 97.19 89 ARG A CA 1
ATOM 695 C C . ARG A 1 89 ? -12.192 -6.191 -3.692 1.00 97.19 89 ARG A C 1
ATOM 697 O O . ARG A 1 89 ? -11.834 -7.286 -3.266 1.00 97.19 89 ARG A O 1
ATOM 704 N N . THR A 1 90 ? -12.151 -5.086 -2.947 1.00 97.62 90 THR A N 1
ATOM 705 C CA . THR A 1 90 ? -11.637 -5.057 -1.563 1.00 97.62 90 THR A CA 1
ATOM 706 C C . THR A 1 90 ? -12.283 -6.125 -0.675 1.00 97.62 90 THR A C 1
ATOM 708 O O . THR A 1 90 ? -11.595 -6.768 0.109 1.00 97.62 90 THR A O 1
ATOM 711 N N . SER A 1 91 ? -13.584 -6.386 -0.837 1.00 97.75 91 SER A N 1
ATOM 712 C CA . SER A 1 91 ? -14.285 -7.442 -0.093 1.00 97.75 91 SER A CA 1
ATOM 713 C C . SER A 1 91 ? -13.812 -8.860 -0.437 1.00 97.75 91 SER A C 1
ATOM 715 O O . SER A 1 91 ? -13.799 -9.727 0.435 1.00 97.75 91 SER A O 1
ATOM 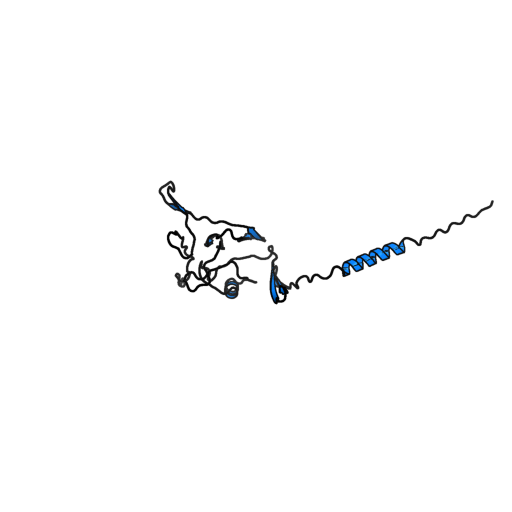717 N N . SER A 1 92 ? -13.395 -9.105 -1.683 1.00 98.12 92 SER A N 1
ATOM 718 C CA . SER A 1 92 ? -12.814 -10.385 -2.108 1.00 98.12 92 SER A CA 1
ATOM 719 C C . SER A 1 92 ? -11.433 -10.588 -1.482 1.00 98.12 92 SER A C 1
ATOM 721 O O . SER A 1 92 ? -11.201 -11.625 -0.862 1.00 98.12 92 SER A O 1
ATOM 723 N N . ILE A 1 93 ? -10.578 -9.555 -1.516 1.00 97.75 93 ILE A N 1
ATOM 724 C CA . ILE A 1 93 ? -9.264 -9.553 -0.848 1.00 97.75 93 ILE A CA 1
ATOM 725 C C . ILE A 1 93 ? -9.438 -9.822 0.654 1.00 97.75 93 ILE A C 1
ATOM 727 O O . ILE A 1 93 ? -8.811 -10.730 1.197 1.00 97.75 93 ILE A O 1
ATOM 731 N N . ALA A 1 94 ? -10.342 -9.087 1.312 1.00 98.06 94 ALA A N 1
ATOM 732 C CA . ALA A 1 94 ? -10.629 -9.245 2.736 1.00 98.06 94 ALA A CA 1
ATOM 733 C C . ALA A 1 94 ? -11.080 -10.670 3.082 1.00 98.06 94 ALA A C 1
ATOM 735 O O . ALA A 1 94 ? -10.613 -11.243 4.060 1.00 98.06 94 ALA A O 1
ATOM 736 N N . THR A 1 95 ? -11.948 -11.265 2.260 1.00 97.94 95 THR A N 1
ATOM 737 C CA . THR A 1 95 ? -12.433 -12.638 2.466 1.00 97.94 95 THR A CA 1
ATOM 738 C C . THR A 1 95 ? -11.299 -13.654 2.326 1.00 97.94 95 THR A C 1
ATOM 740 O O . THR A 1 95 ? -11.131 -14.520 3.184 1.00 97.94 95 THR A O 1
ATOM 743 N N . ARG A 1 96 ? -10.489 -13.536 1.267 1.00 97.50 96 ARG A N 1
ATOM 744 C CA . ARG A 1 96 ? -9.399 -14.469 0.947 1.00 97.50 96 ARG A CA 1
ATOM 745 C C . ARG A 1 96 ? -8.285 -14.452 1.995 1.00 97.50 96 ARG A C 1
ATOM 747 O O . ARG A 1 96 ? -7.756 -15.508 2.336 1.00 97.50 96 ARG A O 1
ATOM 754 N N . HIS A 1 97 ? -8.011 -13.277 2.558 1.00 96.69 97 HIS A N 1
ATOM 755 C CA . HIS A 1 97 ? -7.024 -13.070 3.623 1.00 96.69 97 HIS A CA 1
ATOM 756 C C . HIS A 1 97 ? -7.628 -13.069 5.036 1.00 96.69 97 HIS A C 1
ATOM 758 O O . HIS A 1 97 ? -6.917 -12.847 6.009 1.00 96.69 97 HIS A O 1
ATOM 764 N N . ARG A 1 98 ? -8.931 -13.367 5.171 1.00 97.25 98 ARG A N 1
ATOM 765 C CA . ARG A 1 98 ? -9.663 -13.444 6.453 1.00 97.25 98 ARG A CA 1
ATOM 766 C C . ARG A 1 98 ? -9.505 -12.186 7.318 1.00 97.25 98 ARG A C 1
ATOM 768 O O . ARG A 1 98 ? -9.371 -12.271 8.538 1.00 97.25 98 ARG A O 1
ATOM 775 N N . ALA A 1 99 ? -9.516 -11.019 6.683 1.00 98.00 99 ALA A N 1
ATOM 776 C CA . ALA A 1 99 ? -9.402 -9.741 7.367 1.00 98.00 99 ALA A CA 1
ATOM 777 C C . ALA A 1 99 ? -10.680 -9.422 8.157 1.00 98.00 99 ALA A C 1
ATOM 779 O O . ALA A 1 99 ? -11.793 -9.643 7.681 1.00 98.00 99 ALA A O 1
ATOM 780 N N . VAL A 1 100 ? -10.519 -8.836 9.346 1.00 97.62 100 VAL A N 1
ATOM 781 C CA . VAL A 1 100 ? -11.638 -8.328 10.163 1.00 97.62 100 VAL A CA 1
ATOM 782 C C . VAL A 1 100 ? -12.348 -7.167 9.458 1.00 97.62 100 VAL A C 1
ATOM 784 O O . VAL A 1 100 ? -13.571 -7.069 9.478 1.00 97.62 100 VAL A O 1
ATOM 787 N N . ALA A 1 101 ? -11.571 -6.288 8.827 1.00 97.31 101 ALA A N 1
ATOM 788 C CA . ALA A 1 101 ? -12.037 -5.192 7.993 1.00 97.31 101 ALA A CA 1
ATOM 789 C C . ALA A 1 101 ? -10.947 -4.842 6.971 1.00 97.31 101 ALA A C 1
ATOM 791 O O . ALA A 1 101 ? -9.770 -5.122 7.196 1.00 97.31 101 ALA A O 1
ATOM 792 N N . ALA A 1 102 ? -11.332 -4.222 5.858 1.00 97.88 102 ALA A N 1
ATOM 793 C CA . ALA A 1 102 ? -10.399 -3.756 4.839 1.00 97.88 102 ALA A CA 1
ATOM 794 C C . ALA A 1 102 ? -10.934 -2.496 4.155 1.00 97.88 102 ALA A C 1
ATOM 796 O O . ALA A 1 102 ? -12.146 -2.313 4.028 1.00 97.88 102 ALA A O 1
ATOM 797 N N . ILE A 1 103 ? -10.014 -1.664 3.673 1.00 98.00 103 ILE A N 1
ATOM 798 C CA . ILE A 1 103 ? -10.290 -0.501 2.825 1.00 98.00 103 ILE A CA 1
ATOM 799 C C . ILE A 1 103 ? -9.485 -0.627 1.530 1.00 98.00 103 ILE A C 1
ATOM 801 O O . ILE A 1 103 ? -8.489 -1.350 1.484 1.00 98.00 103 ILE A O 1
ATOM 805 N N . ASN A 1 104 ? -9.903 0.059 0.466 1.00 97.12 104 ASN A N 1
ATOM 806 C CA . ASN A 1 104 ? -9.019 0.236 -0.684 1.00 97.12 104 ASN A CA 1
ATOM 807 C C . ASN A 1 104 ? -7.834 1.135 -0.295 1.00 97.12 104 ASN A C 1
ATOM 809 O O . ASN A 1 104 ? -7.964 2.008 0.562 1.00 97.12 104 ASN A O 1
ATOM 813 N N . ALA A 1 105 ? -6.691 0.912 -0.938 1.00 94.62 105 ALA A N 1
ATOM 814 C CA . ALA A 1 105 ? -5.456 1.634 -0.656 1.00 94.62 105 ALA A CA 1
ATOM 815 C C . ALA A 1 105 ? -5.137 2.645 -1.774 1.00 94.62 105 ALA A C 1
ATOM 817 O O . ALA A 1 105 ? -6.020 3.388 -2.206 1.00 94.62 105 ALA A O 1
ATOM 818 N N . GLY A 1 106 ? -3.869 2.699 -2.197 1.00 94.88 106 GLY A N 1
ATOM 819 C CA . GLY A 1 106 ? -3.338 3.680 -3.141 1.00 94.88 106 GLY A CA 1
ATOM 820 C C . GLY A 1 106 ? -4.005 3.684 -4.520 1.00 94.88 106 GLY A C 1
ATOM 821 O O . GLY A 1 106 ? -4.834 2.841 -4.855 1.00 94.88 106 GLY A O 1
ATOM 822 N N . PHE A 1 107 ? -3.622 4.670 -5.328 1.00 96.00 107 PHE A N 1
ATOM 823 C CA . PHE A 1 107 ? -4.089 4.802 -6.705 1.00 96.00 107 PHE A CA 1
ATOM 824 C C . PHE A 1 107 ? -3.557 3.673 -7.584 1.00 96.00 107 PHE A C 1
ATOM 826 O O . PHE A 1 107 ? -2.441 3.198 -7.387 1.00 96.00 107 PHE A O 1
ATOM 833 N N . PHE A 1 108 ? -4.330 3.306 -8.597 1.00 96.00 108 PHE A N 1
ATOM 834 C CA . PHE A 1 108 ? -3.969 2.273 -9.558 1.00 96.00 108 PHE A CA 1
ATOM 835 C C . PHE A 1 108 ? -4.592 2.571 -10.923 1.00 96.00 108 PHE A C 1
ATOM 837 O O . PHE A 1 108 ? -5.538 3.359 -11.036 1.00 96.00 108 PHE A O 1
ATOM 844 N N . ARG A 1 109 ? -4.047 1.959 -11.974 1.00 95.44 109 ARG A N 1
ATOM 845 C CA . ARG A 1 109 ? -4.542 2.098 -13.344 1.00 95.44 109 ARG A CA 1
ATOM 846 C C . ARG A 1 109 ? -5.882 1.385 -13.515 1.00 95.44 109 ARG A C 1
ATOM 848 O O . ARG A 1 109 ? -6.024 0.212 -13.188 1.00 95.44 109 ARG A O 1
ATOM 855 N N . LEU A 1 110 ? -6.858 2.095 -14.074 1.00 94.19 110 LEU A N 1
ATOM 856 C CA . LEU A 1 110 ? -8.208 1.603 -14.366 1.00 94.19 110 LEU A CA 1
ATOM 857 C C . LEU A 1 110 ? -8.502 1.734 -15.864 1.00 94.19 110 LEU A C 1
ATOM 859 O O . LEU A 1 110 ? -9.361 2.506 -16.286 1.00 94.19 110 LEU A O 1
ATOM 863 N N . ASP A 1 111 ? -7.748 1.000 -16.676 1.00 92.38 111 ASP A N 1
ATOM 864 C CA . ASP A 1 111 ? -7.947 0.921 -18.122 1.00 92.38 111 ASP A CA 1
ATOM 865 C C . ASP A 1 111 ? -8.282 -0.520 -18.557 1.00 92.38 111 ASP A C 1
ATOM 867 O O . ASP A 1 111 ? -8.558 -1.390 -17.731 1.00 92.38 111 ASP A O 1
ATOM 871 N N . LYS A 1 112 ? -8.353 -0.756 -19.871 1.00 90.31 112 LYS A N 1
ATOM 872 C CA . LYS A 1 112 ? -8.625 -2.083 -20.455 1.00 90.31 112 LYS A CA 1
ATOM 873 C C . LYS A 1 112 ? -7.352 -2.795 -20.933 1.00 90.31 112 LYS A C 1
ATOM 875 O O . LYS A 1 112 ? -7.455 -3.745 -21.705 1.00 90.31 112 LYS A O 1
ATOM 880 N N . SER A 1 113 ? -6.173 -2.306 -20.550 1.00 92.44 113 SER A N 1
ATOM 881 C CA . SER A 1 113 ? -4.900 -2.923 -20.919 1.00 92.44 113 SER A CA 1
ATOM 882 C C . SER A 1 113 ? -4.599 -4.133 -20.034 1.00 92.44 113 SER A C 1
ATOM 884 O O . SER A 1 113 ? -5.251 -4.365 -19.013 1.00 92.44 113 SER A O 1
ATOM 886 N N . GLU A 1 114 ? -3.573 -4.894 -20.403 1.00 89.94 114 GLU A N 1
ATOM 887 C CA . GLU A 1 114 ? -3.024 -5.944 -19.541 1.00 89.94 114 GLU A CA 1
ATOM 888 C C . GLU A 1 114 ? -2.442 -5.393 -18.227 1.00 89.94 114 GLU A C 1
ATOM 890 O O . GLU A 1 114 ? -2.381 -6.123 -17.248 1.00 89.94 114 GLU A O 1
ATOM 895 N N . PHE A 1 115 ? -2.118 -4.097 -18.168 1.00 93.00 115 PHE A N 1
ATOM 896 C CA . PHE A 1 115 ? -1.587 -3.409 -16.987 1.00 93.00 115 PHE A CA 1
ATOM 897 C C . PHE A 1 115 ? -2.674 -2.765 -16.112 1.00 93.00 115 PHE A C 1
ATOM 899 O O . PHE A 1 115 ? -2.370 -1.973 -15.220 1.00 93.00 115 PHE A O 1
ATOM 906 N N . ALA A 1 116 ? -3.955 -3.075 -16.332 1.00 93.94 116 ALA A N 1
ATOM 907 C CA . ALA A 1 116 ? -5.007 -2.653 -15.414 1.00 93.94 116 ALA A CA 1
ATOM 908 C C . ALA A 1 116 ? -4.701 -3.163 -13.994 1.00 93.94 116 ALA A C 1
ATOM 910 O O . ALA A 1 116 ? -4.421 -4.344 -13.802 1.00 93.94 116 ALA A O 1
ATOM 911 N N . GLY A 1 117 ? -4.769 -2.285 -12.995 1.00 95.00 117 GLY A N 1
ATOM 912 C CA . GLY A 1 117 ? -4.379 -2.583 -11.616 1.00 95.00 117 GLY A CA 1
ATOM 913 C C . GLY A 1 117 ? -2.956 -2.186 -11.236 1.00 95.00 117 GLY A C 1
ATOM 914 O O . GLY A 1 117 ? -2.673 -2.133 -10.051 1.00 95.00 117 GLY A O 1
ATOM 915 N N . ASP A 1 118 ? -2.097 -1.845 -12.199 1.00 95.31 118 ASP A N 1
ATOM 916 C CA . ASP A 1 118 ? -0.754 -1.304 -11.942 1.00 95.31 118 ASP A CA 1
ATOM 917 C C . ASP A 1 118 ? -0.812 -0.099 -10.982 1.00 95.31 118 ASP A C 1
ATOM 919 O O . ASP A 1 118 ? -1.606 0.834 -11.177 1.00 95.31 118 ASP A O 1
ATOM 923 N N . ALA A 1 119 ? -0.012 -0.137 -9.915 1.00 95.81 119 ALA A N 1
ATOM 924 C CA . ALA A 1 119 ? -0.055 0.844 -8.840 1.00 95.81 119 ALA A CA 1
ATOM 925 C C . ALA A 1 119 ? 0.557 2.185 -9.280 1.00 95.81 119 ALA A C 1
ATOM 927 O O . ALA A 1 119 ? 1.663 2.274 -9.794 1.00 95.81 119 ALA A O 1
ATOM 928 N N . ALA A 1 120 ? -0.148 3.286 -9.025 1.00 94.31 120 ALA A N 1
ATOM 929 C CA . ALA A 1 120 ? 0.292 4.630 -9.395 1.00 94.31 120 ALA A CA 1
ATOM 930 C C . ALA A 1 120 ? 1.021 5.322 -8.229 1.00 94.31 120 ALA A C 1
ATOM 932 O O . ALA A 1 120 ? 0.585 6.359 -7.712 1.00 94.31 120 ALA A O 1
ATOM 933 N N . GLY A 1 121 ? 2.129 4.729 -7.801 1.00 95.19 121 GLY A N 1
ATOM 934 C CA . GLY A 1 121 ? 2.941 5.173 -6.672 1.00 95.19 121 GLY A CA 1
ATOM 935 C C . GLY A 1 121 ? 3.621 3.995 -5.989 1.00 95.19 121 GLY A C 1
ATOM 936 O O . GLY A 1 121 ? 3.385 2.844 -6.358 1.00 95.19 121 GLY A O 1
ATOM 937 N N . ILE A 1 122 ? 4.453 4.285 -4.986 1.00 96.44 122 ILE A N 1
ATOM 938 C CA . ILE A 1 122 ? 5.242 3.236 -4.353 1.00 96.44 122 ILE A CA 1
ATOM 939 C C . ILE A 1 122 ? 4.334 2.209 -3.681 1.00 96.44 122 ILE A C 1
ATOM 941 O O . ILE A 1 122 ? 3.464 2.551 -2.877 1.00 96.44 122 ILE A O 1
ATOM 945 N N . LEU A 1 123 ? 4.571 0.944 -4.003 1.00 96.81 123 LEU A N 1
ATOM 946 C CA . LEU A 1 123 ? 3.925 -0.180 -3.352 1.00 96.81 123 LEU A CA 1
ATOM 947 C C . LEU A 1 123 ? 4.985 -1.212 -3.005 1.00 96.81 123 LEU A C 1
ATOM 949 O O . LEU A 1 123 ? 5.665 -1.739 -3.883 1.00 96.81 123 LEU A O 1
ATOM 953 N N . MET A 1 124 ? 5.094 -1.508 -1.716 1.00 94.88 124 MET A N 1
ATOM 954 C CA . MET A 1 124 ? 5.918 -2.588 -1.202 1.00 94.88 124 MET A CA 1
ATOM 955 C C . MET A 1 124 ? 5.056 -3.483 -0.323 1.00 94.88 124 MET A C 1
ATOM 957 O O . MET A 1 124 ? 4.365 -2.994 0.570 1.00 94.88 124 MET A O 1
ATOM 961 N N . VAL A 1 125 ? 5.104 -4.785 -0.582 1.00 94.69 125 VAL A N 1
ATOM 962 C CA . VAL A 1 125 ? 4.369 -5.800 0.178 1.00 94.69 125 VAL A CA 1
ATOM 963 C C . VAL A 1 125 ? 5.374 -6.836 0.654 1.00 94.69 125 VAL A C 1
ATOM 965 O O . VAL A 1 125 ? 6.117 -7.384 -0.153 1.00 94.69 125 VAL A O 1
ATOM 968 N N . ASP A 1 126 ? 5.436 -7.065 1.966 1.00 92.00 126 ASP A N 1
ATOM 969 C CA . ASP A 1 126 ? 6.351 -8.029 2.597 1.00 92.00 126 ASP A CA 1
ATOM 970 C C . ASP A 1 126 ? 7.824 -7.887 2.160 1.00 92.00 126 ASP A C 1
ATOM 972 O O . ASP A 1 126 ? 8.549 -8.864 1.983 1.00 92.00 126 ASP A O 1
ATOM 976 N N . GLY A 1 127 ? 8.276 -6.640 1.983 1.00 92.44 127 GLY A N 1
ATOM 977 C CA . GLY A 1 127 ? 9.644 -6.313 1.564 1.00 92.44 127 GLY A CA 1
ATOM 978 C C . GLY A 1 127 ? 9.893 -6.388 0.054 1.00 92.44 127 GLY A C 1
ATOM 979 O O . GLY A 1 127 ? 10.979 -6.030 -0.397 1.00 92.44 127 GLY A O 1
ATOM 980 N N . GLU A 1 128 ? 8.905 -6.796 -0.742 1.00 92.94 128 GLU A N 1
ATOM 981 C CA . GLU A 1 128 ? 8.994 -6.825 -2.200 1.00 92.94 128 GLU A CA 1
ATOM 982 C C . GLU A 1 128 ? 8.439 -5.531 -2.802 1.00 92.94 128 GLU A C 1
ATOM 984 O O . GLU A 1 128 ? 7.277 -5.179 -2.587 1.00 92.94 128 GLU A O 1
ATOM 989 N N . LEU A 1 129 ? 9.277 -4.808 -3.550 1.00 94.75 129 LEU A N 1
ATOM 990 C CA . LEU A 1 129 ? 8.875 -3.601 -4.269 1.00 94.75 129 LEU A CA 1
ATOM 991 C C . LEU A 1 129 ? 8.089 -3.990 -5.525 1.00 94.75 129 LEU A C 1
ATOM 993 O O . LEU A 1 129 ? 8.679 -4.493 -6.477 1.00 94.75 129 LEU A O 1
ATOM 997 N N . LEU A 1 130 ? 6.784 -3.724 -5.521 1.00 95.25 130 LEU A N 1
ATOM 998 C CA . LEU A 1 130 ? 5.875 -4.037 -6.625 1.00 95.25 130 LEU A CA 1
ATOM 999 C C . LEU A 1 130 ? 5.671 -2.866 -7.588 1.00 95.25 130 LEU A C 1
ATOM 1001 O O . LEU A 1 130 ? 5.350 -3.112 -8.743 1.00 95.25 130 LEU A O 1
ATOM 1005 N N . SER A 1 131 ? 5.856 -1.629 -7.120 1.00 95.88 131 SER A N 1
ATOM 1006 C CA . SER A 1 131 ? 5.758 -0.403 -7.921 1.00 95.88 131 SER A CA 1
ATOM 1007 C C . SER A 1 131 ? 6.671 0.678 -7.351 1.00 95.88 131 SER A C 1
ATOM 1009 O O . SER A 1 131 ? 6.816 0.793 -6.128 1.00 95.88 131 SER A O 1
ATOM 1011 N N . GLU A 1 132 ? 7.294 1.469 -8.223 1.00 95.88 132 GLU A N 1
ATOM 1012 C CA . GLU A 1 132 ? 8.180 2.565 -7.845 1.00 95.88 132 GLU A CA 1
ATOM 1013 C C . GLU A 1 132 ? 7.445 3.820 -7.330 1.00 95.88 132 GLU A C 1
ATOM 1015 O O . GLU A 1 132 ? 6.259 4.055 -7.560 1.00 95.88 132 GLU A O 1
ATOM 1020 N N . SER A 1 133 ? 8.179 4.681 -6.624 1.00 95.88 133 SER A N 1
ATOM 1021 C CA . SER A 1 133 ? 7.706 6.003 -6.212 1.00 95.88 133 SER A CA 1
ATOM 1022 C C . SER A 1 133 ? 7.462 6.921 -7.410 1.00 95.88 133 SER A C 1
ATOM 1024 O O . SER A 1 133 ? 8.303 7.009 -8.302 1.00 95.88 133 SER A O 1
ATOM 1026 N N . LEU A 1 134 ? 6.380 7.704 -7.361 1.00 92.44 134 LEU A N 1
ATOM 1027 C CA . LEU A 1 134 ? 6.004 8.651 -8.410 1.00 92.44 134 LEU A CA 1
ATOM 1028 C C . LEU A 1 134 ? 5.673 10.027 -7.815 1.00 92.44 134 LEU A C 1
ATOM 1030 O O . LEU A 1 134 ? 4.915 10.114 -6.849 1.00 92.44 134 LEU A O 1
ATOM 1034 N N . ASN A 1 135 ? 6.184 11.095 -8.439 1.00 90.94 135 ASN A N 1
ATOM 1035 C CA . ASN A 1 135 ? 5.805 12.498 -8.205 1.00 90.94 135 ASN A CA 1
ATOM 1036 C C . ASN A 1 135 ? 5.842 12.965 -6.740 1.00 90.94 135 ASN A C 1
ATOM 1038 O O . ASN A 1 135 ? 4.979 13.741 -6.338 1.00 90.94 135 ASN A O 1
ATOM 1042 N N . ASP A 1 136 ? 6.804 12.475 -5.954 1.00 93.25 136 ASP A N 1
ATOM 1043 C CA . ASP A 1 136 ? 6.977 12.873 -4.550 1.00 93.25 136 ASP A CA 1
ATOM 1044 C C . ASP A 1 136 ? 5.668 12.790 -3.732 1.00 93.25 136 ASP A C 1
ATOM 1046 O O . ASP A 1 136 ? 5.286 13.692 -2.988 1.00 93.25 136 ASP A O 1
ATOM 1050 N N . ARG A 1 137 ? 4.902 11.712 -3.942 1.00 94.38 137 ARG A N 1
ATOM 1051 C CA . ARG A 1 137 ? 3.629 11.496 -3.248 1.00 94.38 137 ARG A CA 1
ATOM 1052 C C . ARG A 1 137 ? 3.857 11.032 -1.810 1.00 94.38 137 ARG A C 1
ATOM 1054 O O . ARG A 1 137 ? 4.713 10.188 -1.535 1.00 94.38 137 ARG A O 1
ATOM 1061 N N . ALA A 1 138 ? 3.007 11.522 -0.908 1.00 95.88 138 ALA A N 1
ATOM 1062 C CA . ALA A 1 138 ? 2.934 11.017 0.456 1.00 95.88 138 ALA A CA 1
ATOM 1063 C C . ALA A 1 138 ? 2.638 9.508 0.461 1.00 95.88 138 ALA A C 1
ATOM 1065 O O . ALA A 1 138 ? 1.816 9.008 -0.307 1.00 95.88 138 ALA A O 1
ATOM 1066 N N . THR A 1 139 ? 3.321 8.797 1.346 1.00 95.94 139 THR A N 1
ATOM 1067 C CA . THR A 1 139 ? 3.324 7.342 1.478 1.00 95.94 139 THR A CA 1
ATOM 1068 C C . THR A 1 139 ? 3.026 6.971 2.925 1.00 95.94 139 THR A C 1
ATOM 1070 O O . THR A 1 139 ? 3.480 7.646 3.851 1.00 95.94 139 THR A O 1
ATOM 1073 N N . MET A 1 140 ? 2.276 5.886 3.118 1.00 97.06 140 MET A N 1
ATOM 1074 C CA . MET A 1 140 ? 2.063 5.263 4.421 1.00 97.06 140 MET A CA 1
ATOM 1075 C C . MET A 1 140 ? 2.965 4.033 4.542 1.00 97.06 140 MET A C 1
ATOM 1077 O O . MET A 1 140 ? 2.910 3.141 3.700 1.00 97.06 140 MET A O 1
ATOM 1081 N N . ILE A 1 141 ? 3.780 3.983 5.591 1.00 96.62 141 ILE A N 1
ATOM 1082 C CA . ILE A 1 141 ? 4.675 2.864 5.892 1.00 96.62 141 ILE A CA 1
ATOM 1083 C C . ILE A 1 141 ? 4.099 2.111 7.082 1.00 96.62 141 ILE A C 1
ATOM 1085 O O . ILE A 1 141 ? 3.853 2.707 8.132 1.00 96.62 141 ILE A O 1
ATOM 1089 N N . ILE A 1 142 ? 3.915 0.805 6.917 1.00 97.88 142 ILE A N 1
ATOM 1090 C CA . ILE A 1 142 ? 3.414 -0.090 7.957 1.00 97.88 142 ILE A CA 1
ATOM 1091 C C . ILE A 1 142 ? 4.548 -1.022 8.383 1.00 97.88 142 ILE A C 1
ATOM 1093 O O . ILE A 1 142 ? 5.123 -1.730 7.561 1.00 97.88 142 ILE A O 1
AT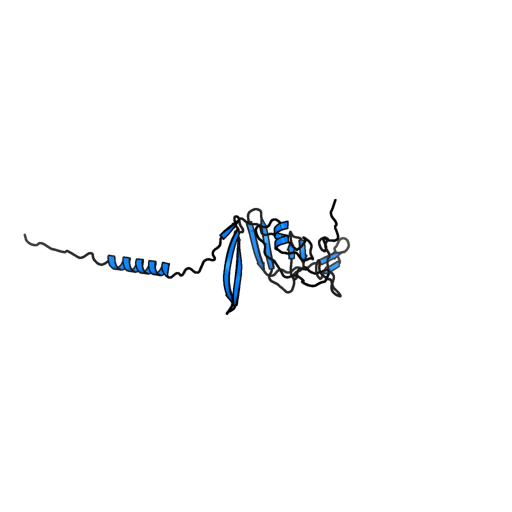OM 1097 N N . GLY A 1 143 ? 4.861 -1.019 9.677 1.00 97.19 143 GLY A N 1
ATOM 1098 C CA . GLY A 1 143 ? 5.785 -1.962 10.299 1.00 97.19 143 GLY A CA 1
ATOM 1099 C C . GLY A 1 143 ? 5.045 -2.828 11.308 1.00 97.19 143 GLY A C 1
ATOM 1100 O O . GLY A 1 143 ? 4.564 -2.311 12.314 1.00 97.19 143 GLY A O 1
ATOM 1101 N N . ASN A 1 144 ? 4.963 -4.132 11.049 1.00 97.00 144 ASN A N 1
ATOM 1102 C CA . ASN A 1 144 ? 4.344 -5.091 11.961 1.00 97.00 144 ASN A CA 1
ATOM 1103 C C . ASN A 1 144 ? 5.413 -5.820 12.776 1.00 97.00 144 ASN A C 1
ATOM 1105 O O . ASN A 1 144 ? 6.281 -6.486 12.210 1.00 97.00 144 ASN A O 1
ATOM 1109 N N . ASN A 1 145 ? 5.295 -5.769 14.099 1.00 95.12 145 ASN A N 1
ATOM 1110 C CA . ASN A 1 145 ? 6.147 -6.500 15.028 1.00 95.12 145 ASN A CA 1
ATOM 1111 C C . ASN A 1 145 ? 5.299 -7.496 15.837 1.00 95.12 145 ASN A C 1
ATOM 1113 O O . ASN A 1 145 ? 4.074 -7.486 15.789 1.00 95.12 145 ASN A O 1
ATOM 1117 N N . ALA A 1 146 ? 5.942 -8.351 16.637 1.00 93.50 146 ALA A N 1
ATOM 1118 C CA . ALA A 1 146 ? 5.228 -9.334 17.461 1.00 93.50 146 ALA A CA 1
ATOM 1119 C C . ALA A 1 146 ? 4.323 -8.719 18.552 1.00 93.50 146 ALA A C 1
ATOM 1121 O O . ALA A 1 146 ? 3.504 -9.428 19.128 1.00 93.50 146 ALA A O 1
ATOM 1122 N N . LYS A 1 147 ? 4.507 -7.434 18.884 1.00 95.44 147 LYS A N 1
ATOM 1123 C CA . LYS A 1 147 ? 3.815 -6.752 19.992 1.00 95.44 147 LYS A CA 1
ATOM 1124 C C . LYS A 1 147 ? 2.872 -5.643 19.537 1.00 95.44 147 LYS A C 1
ATOM 1126 O O . LYS A 1 147 ? 1.950 -5.308 20.269 1.00 95.44 147 LYS A O 1
ATOM 1131 N N . ASP A 1 148 ? 3.156 -5.030 18.396 1.00 97.56 148 ASP A N 1
ATOM 1132 C CA . ASP A 1 148 ? 2.472 -3.840 17.920 1.00 97.56 148 ASP A CA 1
ATOM 1133 C C . ASP A 1 148 ? 2.629 -3.668 16.407 1.00 97.56 148 ASP A C 1
ATOM 1135 O O . ASP A 1 148 ? 3.533 -4.217 15.771 1.00 97.56 148 ASP A O 1
ATOM 1139 N N . THR A 1 149 ? 1.736 -2.858 15.852 1.00 98.44 149 THR A N 1
ATOM 1140 C CA . THR A 1 149 ? 1.851 -2.278 14.519 1.00 98.44 149 THR A CA 1
ATOM 1141 C C . THR A 1 149 ? 2.262 -0.817 14.637 1.00 98.44 149 THR A C 1
ATOM 1143 O O . THR A 1 149 ? 1.772 -0.079 15.491 1.00 98.44 149 THR A O 1
ATOM 1146 N N . LYS A 1 150 ? 3.140 -0.365 13.745 1.00 98.06 150 LYS A N 1
ATOM 1147 C CA . LYS A 1 150 ? 3.558 1.033 13.633 1.00 98.06 150 LYS A CA 1
ATOM 1148 C C . LYS A 1 150 ? 3.203 1.572 12.261 1.00 98.06 150 LYS A C 1
ATOM 1150 O O . LYS A 1 150 ? 3.388 0.886 11.259 1.00 98.06 150 LYS A O 1
ATOM 1155 N N . VAL A 1 151 ? 2.721 2.810 12.234 1.00 97.62 151 VAL A N 1
ATOM 1156 C CA . VAL A 1 151 ? 2.360 3.522 11.009 1.00 97.62 151 VAL A CA 1
ATOM 1157 C C . VAL A 1 151 ? 3.138 4.827 10.952 1.00 97.62 151 VAL A C 1
ATOM 1159 O O . VAL A 1 151 ? 3.140 5.594 11.914 1.00 97.62 151 VAL A O 1
ATOM 1162 N N . PHE A 1 152 ? 3.781 5.081 9.817 1.00 96.94 152 PHE A N 1
ATOM 1163 C CA . PHE A 1 152 ? 4.485 6.327 9.536 1.00 96.94 152 PHE A CA 1
ATOM 1164 C C . PHE A 1 152 ? 3.969 6.926 8.236 1.00 96.94 152 PHE A C 1
ATOM 1166 O O . PHE A 1 152 ? 3.598 6.199 7.316 1.00 96.94 152 PHE A O 1
ATOM 1173 N N . PHE A 1 153 ? 3.988 8.250 8.154 1.00 96.94 153 PHE A N 1
ATOM 1174 C CA . PHE A 1 153 ? 3.677 8.981 6.935 1.00 96.94 153 PHE A CA 1
ATOM 1175 C C . PHE A 1 153 ? 4.890 9.794 6.519 1.00 96.94 153 PHE A C 1
ATOM 1177 O O 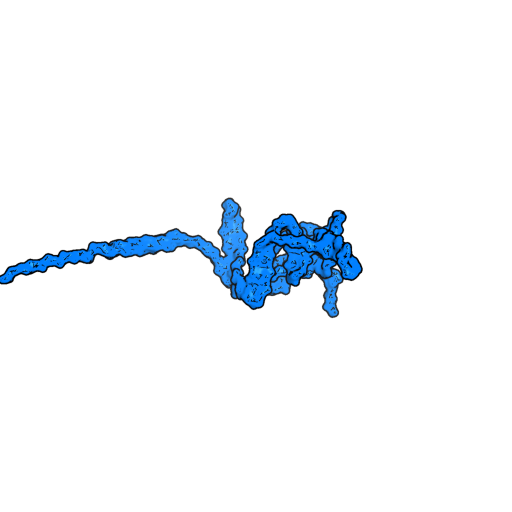. PHE A 1 153 ? 5.561 10.392 7.360 1.00 96.94 153 PHE A O 1
ATOM 1184 N N . GLY A 1 154 ? 5.161 9.821 5.223 1.00 95.19 154 GLY A N 1
ATOM 1185 C CA . GLY A 1 154 ? 6.242 10.622 4.677 1.00 95.19 154 GLY A CA 1
ATOM 1186 C C . GLY A 1 154 ? 6.358 10.474 3.174 1.00 95.19 154 GLY A C 1
ATOM 1187 O O . GLY A 1 154 ? 5.598 9.751 2.536 1.00 95.19 154 GLY A O 1
ATOM 1188 N N . ASN A 1 155 ? 7.334 11.165 2.616 1.00 95.25 155 ASN A N 1
ATOM 1189 C CA . ASN A 1 155 ? 7.678 11.094 1.210 1.00 95.25 155 ASN A CA 1
ATOM 1190 C C . ASN A 1 155 ? 8.787 10.059 1.047 1.00 95.25 155 ASN A C 1
ATOM 1192 O O . ASN A 1 155 ? 9.852 10.190 1.651 1.00 95.25 155 ASN A O 1
ATOM 1196 N N . TYR A 1 156 ? 8.521 9.001 0.283 1.00 92.75 156 TYR A N 1
ATOM 1197 C CA . TYR A 1 156 ? 9.491 7.935 0.064 1.00 92.75 156 TYR A CA 1
ATOM 1198 C C . TYR A 1 156 ? 9.851 7.842 -1.414 1.00 92.75 156 TYR A C 1
ATOM 1200 O O . TYR A 1 156 ? 8.977 7.804 -2.281 1.00 92.75 156 TYR A O 1
ATOM 1208 N N . HIS A 1 157 ? 11.152 7.772 -1.686 1.00 93.44 157 HIS A N 1
ATOM 1209 C CA . HIS A 1 157 ? 11.696 7.687 -3.033 1.00 93.44 157 HIS A CA 1
ATOM 1210 C C . HIS A 1 157 ? 12.369 6.337 -3.245 1.00 93.44 157 HIS A C 1
ATOM 1212 O O . HIS A 1 157 ? 13.210 5.921 -2.450 1.00 93.44 157 HIS A O 1
ATOM 1218 N N . SER A 1 158 ? 12.040 5.677 -4.348 1.00 93.69 158 SER A N 1
ATOM 1219 C CA . SER A 1 158 ? 12.724 4.469 -4.801 1.00 93.69 158 SER A CA 1
ATOM 1220 C C . SER A 1 158 ? 13.613 4.789 -5.999 1.00 93.69 158 SER A C 1
ATOM 1222 O O . SER A 1 158 ? 13.172 5.457 -6.933 1.00 93.69 158 SER A O 1
ATOM 1224 N N . ARG A 1 159 ? 14.836 4.254 -6.000 1.00 94.12 159 ARG A N 1
ATOM 1225 C CA . ARG A 1 159 ? 15.717 4.184 -7.173 1.00 94.12 159 ARG A CA 1
ATOM 1226 C C . ARG A 1 159 ? 16.183 2.750 -7.338 1.00 94.12 159 ARG A C 1
ATOM 1228 O O . ARG A 1 159 ? 16.585 2.127 -6.356 1.00 94.12 159 ARG A O 1
ATOM 1235 N N . ILE A 1 160 ? 16.118 2.232 -8.556 1.00 93.88 160 ILE A N 1
ATOM 1236 C CA . ILE A 1 160 ? 16.399 0.827 -8.847 1.00 93.88 160 ILE A CA 1
ATOM 1237 C C . ILE A 1 160 ? 17.572 0.787 -9.821 1.00 93.88 160 ILE A C 1
ATOM 1239 O O . ILE A 1 160 ? 17.521 1.423 -10.865 1.00 93.88 160 ILE A O 1
ATOM 1243 N N . TRP A 1 161 ? 18.621 0.038 -9.492 1.00 93.75 161 TRP A N 1
ATOM 1244 C CA . TRP A 1 161 ? 19.810 -0.090 -10.333 1.00 93.75 161 TRP A CA 1
ATOM 1245 C C . TRP A 1 161 ? 20.040 -1.553 -10.686 1.00 93.75 161 TRP A C 1
ATOM 1247 O O . TRP A 1 161 ? 20.090 -2.403 -9.798 1.00 93.75 161 TRP A O 1
ATOM 1257 N N . LEU A 1 162 ? 20.226 -1.838 -11.973 1.00 91.62 162 LEU A N 1
ATOM 1258 C CA . LEU A 1 162 ? 20.776 -3.103 -12.440 1.00 91.62 162 LEU A CA 1
ATOM 1259 C C . LEU A 1 162 ? 22.290 -2.947 -12.560 1.00 91.62 162 LEU A C 1
ATOM 1261 O O . LEU A 1 162 ? 22.761 -2.129 -13.346 1.00 91.62 162 LEU A O 1
ATOM 1265 N N . GLN A 1 163 ? 23.044 -3.723 -11.786 1.00 91.62 163 GLN A N 1
ATOM 1266 C CA . GLN A 1 163 ? 24.505 -3.745 -11.840 1.00 91.62 163 GLN A CA 1
ATOM 1267 C C . GLN A 1 163 ? 24.967 -4.996 -12.587 1.00 91.62 163 GLN A C 1
ATOM 1269 O O . GLN A 1 163 ? 24.438 -6.085 -12.367 1.00 91.62 163 GLN A O 1
ATOM 1274 N N . PHE A 1 164 ? 25.947 -4.846 -13.471 1.00 88.81 164 PHE A N 1
ATOM 1275 C CA . PHE A 1 164 ? 26.538 -5.942 -14.236 1.00 88.81 164 PHE A CA 1
ATOM 1276 C C . PHE A 1 164 ? 28.009 -5.649 -14.518 1.00 88.81 164 PHE A C 1
ATOM 1278 O O . PHE A 1 164 ? 28.450 -4.503 -14.478 1.00 88.81 164 PHE A O 1
ATOM 1285 N N . GLY A 1 165 ? 28.785 -6.704 -14.750 1.00 86.81 165 GLY A N 1
ATOM 1286 C CA . GLY A 1 165 ? 30.233 -6.585 -14.830 1.00 86.81 165 GLY A CA 1
ATOM 1287 C C . GLY A 1 165 ? 30.963 -7.819 -14.329 1.00 86.81 165 GLY A C 1
ATOM 1288 O O . GLY A 1 165 ? 30.344 -8.780 -13.872 1.00 86.81 165 GLY A O 1
ATOM 1289 N N . GLY A 1 166 ? 32.292 -7.791 -14.414 1.00 78.69 166 GLY A N 1
ATOM 1290 C CA . GLY A 1 166 ? 33.153 -8.833 -13.851 1.00 78.69 166 GLY A CA 1
ATOM 1291 C C . GLY A 1 166 ? 33.239 -8.752 -12.321 1.00 78.69 166 GLY A C 1
ATOM 1292 O O . GLY A 1 166 ? 32.297 -8.374 -11.633 1.00 78.69 166 GLY A O 1
ATOM 1293 N N . LYS A 1 167 ? 34.416 -9.039 -11.755 1.00 76.69 167 LYS A N 1
ATOM 1294 C CA . LYS A 1 167 ? 34.660 -9.026 -10.295 1.00 76.69 167 LYS A CA 1
ATOM 1295 C C . LYS A 1 167 ? 34.462 -7.659 -9.596 1.00 76.69 167 LYS A C 1
ATOM 1297 O O . LYS A 1 167 ? 34.716 -7.576 -8.400 1.00 76.69 167 LYS A O 1
ATOM 1302 N N . GLY A 1 168 ? 34.048 -6.608 -10.310 1.00 68.00 168 GLY A N 1
ATOM 1303 C CA . GLY A 1 168 ? 33.985 -5.235 -9.805 1.00 68.00 168 GLY A CA 1
ATOM 1304 C C . GLY A 1 168 ? 32.689 -4.464 -10.063 1.00 68.00 168 GLY A C 1
ATOM 1305 O O . GLY A 1 168 ? 32.681 -3.287 -9.729 1.00 68.00 168 GLY A O 1
ATOM 1306 N N . TRP A 1 169 ? 31.631 -5.078 -10.621 1.00 70.38 169 TRP A N 1
ATOM 1307 C CA . TRP A 1 169 ? 30.364 -4.382 -10.934 1.00 70.38 169 TRP A CA 1
ATOM 1308 C C . TRP A 1 169 ? 30.594 -3.049 -11.670 1.00 70.38 169 TRP A C 1
ATOM 1310 O O . TRP A 1 169 ? 30.157 -1.987 -11.238 1.00 70.38 169 TRP A O 1
ATOM 1320 N N . ASP A 1 170 ? 31.361 -3.098 -12.757 1.00 84.56 170 ASP A N 1
ATOM 1321 C CA . ASP A 1 170 ? 31.895 -1.928 -13.455 1.00 84.56 170 ASP A CA 1
ATOM 1322 C C . ASP A 1 170 ? 30.862 -1.178 -14.307 1.00 84.56 170 ASP A C 1
ATOM 1324 O O . ASP A 1 170 ? 31.172 -0.132 -14.873 1.00 84.56 170 ASP A O 1
ATOM 1328 N N . SER A 1 171 ? 29.629 -1.679 -14.404 1.00 89.44 171 SER A N 1
ATOM 1329 C CA . SER A 1 171 ? 28.543 -1.028 -15.132 1.00 89.44 171 SER A CA 1
ATOM 1330 C C . SER A 1 171 ? 27.223 -1.085 -14.369 1.00 89.44 171 SER A C 1
ATOM 1332 O O . SER A 1 171 ? 26.888 -2.072 -13.708 1.00 89.44 171 SER A O 1
ATOM 1334 N N . SER A 1 172 ? 26.440 -0.013 -14.485 1.00 91.88 172 SER A N 1
ATOM 1335 C CA . SER A 1 172 ? 25.089 0.053 -13.942 1.00 91.88 172 SER A CA 1
ATOM 1336 C C . SER A 1 172 ? 24.131 0.760 -14.895 1.00 91.88 172 SER A C 1
ATOM 1338 O O . SER A 1 172 ? 24.514 1.641 -15.665 1.00 91.88 172 SER A O 1
ATOM 1340 N N . ILE A 1 173 ? 22.866 0.353 -14.839 1.00 92.56 173 ILE A N 1
ATOM 1341 C CA . ILE A 1 173 ? 21.747 1.020 -15.505 1.00 92.56 173 ILE A CA 1
ATOM 1342 C C . ILE A 1 173 ? 20.694 1.307 -14.438 1.00 92.56 173 ILE A C 1
ATOM 1344 O O . ILE A 1 173 ? 20.300 0.403 -13.699 1.00 92.56 173 ILE A O 1
ATOM 1348 N N . GLU A 1 174 ? 20.234 2.553 -14.353 1.00 95.31 174 GLU A N 1
ATOM 1349 C CA . GLU A 1 174 ? 19.050 2.881 -13.560 1.00 95.31 174 GLU A CA 1
ATOM 1350 C C . GLU A 1 174 ? 17.807 2.376 -14.295 1.00 95.31 174 GLU A C 1
ATOM 1352 O O . GLU A 1 174 ? 17.599 2.666 -15.476 1.00 95.31 174 GLU A O 1
ATOM 1357 N N . LEU A 1 175 ? 16.990 1.589 -13.605 1.00 96.38 175 LEU A N 1
ATOM 1358 C CA . LEU A 1 175 ? 15.722 1.114 -14.131 1.00 96.38 175 LEU A CA 1
ATOM 1359 C C . LEU A 1 175 ? 14.661 2.189 -13.908 1.00 96.38 175 LEU A C 1
ATOM 1361 O O . LEU A 1 175 ? 14.545 2.773 -12.833 1.00 96.38 175 LEU A O 1
ATOM 1365 N N . SER A 1 176 ? 13.862 2.419 -14.940 1.00 96.06 176 SER A N 1
ATOM 1366 C CA . SER A 1 176 ? 12.780 3.398 -14.972 1.00 96.06 176 SER A CA 1
ATOM 1367 C C . SER A 1 176 ? 11.566 2.980 -14.136 1.00 96.06 176 SER A C 1
ATOM 1369 O O . SER A 1 176 ? 10.724 3.826 -13.843 1.00 96.06 176 SER A O 1
ATOM 1371 N N . GLY A 1 177 ? 11.431 1.697 -13.790 1.00 95.19 177 GLY A N 1
ATOM 1372 C CA . GLY A 1 177 ? 10.323 1.202 -12.972 1.00 95.19 177 GLY A CA 1
ATOM 1373 C C . GLY A 1 177 ? 10.308 -0.313 -12.800 1.00 95.19 177 GLY A C 1
ATOM 1374 O O . GLY A 1 177 ? 11.213 -1.019 -13.264 1.00 95.19 177 GLY A O 1
ATOM 1375 N N . VAL A 1 178 ? 9.261 -0.806 -12.143 1.00 95.25 178 VAL A N 1
ATOM 1376 C CA . VAL A 1 178 ? 9.046 -2.231 -11.863 1.00 95.25 178 VAL A CA 1
ATOM 1377 C C . VAL A 1 178 ? 7.595 -2.633 -12.145 1.00 95.25 178 VAL A C 1
ATOM 1379 O O . VAL A 1 178 ? 6.678 -1.865 -11.898 1.00 95.25 178 VAL A O 1
ATOM 1382 N N . ASN A 1 179 ? 7.395 -3.826 -12.709 1.00 94.19 179 ASN A N 1
ATOM 1383 C CA . ASN A 1 179 ? 6.102 -4.478 -12.961 1.00 94.19 179 ASN A CA 1
ATOM 1384 C C . ASN A 1 179 ? 5.013 -3.648 -13.675 1.00 94.19 179 ASN A C 1
ATOM 1386 O O . ASN A 1 179 ? 3.826 -3.947 -13.557 1.00 94.19 179 ASN A O 1
ATOM 1390 N N . ARG A 1 180 ? 5.408 -2.655 -14.472 1.00 93.75 180 ARG A N 1
ATOM 1391 C CA . ARG A 1 180 ? 4.489 -1.766 -15.191 1.00 93.75 180 ARG A CA 1
ATOM 1392 C C . ARG A 1 180 ? 4.692 -1.786 -16.697 1.00 93.75 180 ARG A C 1
ATOM 1394 O O . ARG A 1 180 ? 5.666 -2.332 -17.224 1.00 93.75 180 ARG A O 1
ATOM 1401 N N . GLU A 1 181 ? 3.790 -1.126 -17.409 1.00 94.62 181 GLU A N 1
ATOM 1402 C CA . GLU A 1 181 ? 3.949 -0.900 -18.842 1.00 94.62 181 GLU A CA 1
ATOM 1403 C C . GLU A 1 181 ? 5.234 -0.108 -19.109 1.00 94.62 181 GLU A C 1
ATOM 1405 O O . GLU A 1 181 ? 5.439 0.985 -18.569 1.00 94.62 181 GLU A O 1
ATOM 1410 N N . ARG A 1 182 ? 6.111 -0.662 -19.948 1.00 95.44 182 ARG A N 1
ATOM 1411 C CA . ARG A 1 182 ? 7.346 0.001 -20.375 1.00 95.44 182 ARG A CA 1
ATOM 1412 C C . ARG A 1 182 ? 7.045 0.954 -21.530 1.00 95.44 182 ARG A C 1
ATOM 1414 O O . ARG A 1 182 ? 6.463 0.546 -22.534 1.00 95.44 182 ARG A O 1
ATOM 1421 N N . LYS A 1 183 ? 7.510 2.195 -21.429 1.00 94.62 183 LYS A N 1
ATOM 1422 C CA . LYS A 1 183 ? 7.419 3.206 -22.489 1.00 94.62 183 LYS A CA 1
ATOM 1423 C C . LYS A 1 183 ? 8.666 3.201 -23.374 1.00 94.62 183 LYS A C 1
ATOM 1425 O O . LYS A 1 183 ? 9.624 2.457 -23.162 1.00 94.62 183 LYS A O 1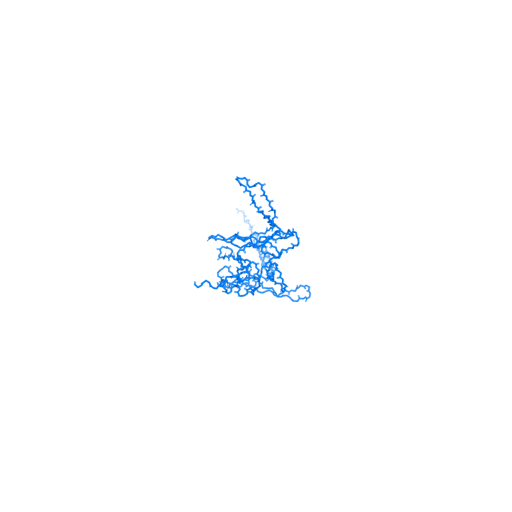
ATOM 1430 N N . VAL A 1 184 ? 8.641 4.029 -24.417 1.00 95.50 184 VAL A N 1
ATOM 1431 C CA . VAL A 1 184 ? 9.799 4.234 -25.295 1.00 95.50 184 VAL A CA 1
ATOM 1432 C C . VAL A 1 184 ? 10.982 4.736 -24.462 1.00 95.50 184 VAL A C 1
ATOM 1434 O O . VAL A 1 184 ? 10.819 5.639 -23.647 1.00 95.50 184 VAL A O 1
ATOM 1437 N N . SER A 1 185 ? 12.158 4.146 -24.683 1.00 93.75 185 SER A N 1
ATOM 1438 C CA . SER A 1 185 ? 13.412 4.486 -23.992 1.00 93.75 185 SER A CA 1
ATOM 1439 C C . SER A 1 185 ? 13.438 4.223 -22.479 1.00 93.75 185 SER A C 1
ATOM 1441 O O . SER A 1 185 ? 14.284 4.778 -21.785 1.00 93.75 185 SER A O 1
ATOM 1443 N N . GLU A 1 186 ? 12.556 3.363 -21.962 1.00 95.94 186 GLU A N 1
ATOM 1444 C CA . GLU A 1 186 ? 12.584 2.928 -20.561 1.00 95.94 186 GLU A CA 1
ATOM 1445 C C . GLU A 1 186 ? 13.152 1.512 -20.402 1.00 95.94 186 GLU A C 1
ATOM 1447 O O . GLU A 1 186 ? 12.914 0.627 -21.230 1.00 95.94 186 GLU A O 1
ATOM 1452 N N . ALA A 1 187 ? 13.837 1.282 -19.281 1.00 95.25 187 ALA A N 1
ATOM 1453 C CA . ALA A 1 187 ? 14.207 -0.045 -18.801 1.00 95.25 187 ALA A CA 1
ATOM 1454 C C . ALA A 1 187 ? 13.334 -0.390 -17.588 1.00 95.25 187 ALA A C 1
ATOM 1456 O O . ALA A 1 187 ? 13.372 0.318 -16.588 1.00 95.25 187 ALA A O 1
ATOM 1457 N N . VAL A 1 188 ? 12.538 -1.456 -17.662 1.00 95.69 188 VAL A N 1
ATOM 1458 C CA . VAL A 1 188 ? 11.609 -1.855 -16.590 1.00 95.69 188 VAL A CA 1
ATOM 1459 C C . VAL A 1 188 ? 11.957 -3.257 -16.109 1.00 95.69 188 VAL A C 1
ATOM 1461 O O . VAL A 1 188 ? 12.204 -4.149 -16.921 1.00 95.69 188 VAL A O 1
ATOM 1464 N N . LEU A 1 189 ? 11.978 -3.446 -14.789 1.00 94.44 189 LEU A N 1
ATOM 1465 C CA . LEU A 1 189 ? 12.135 -4.761 -14.176 1.00 94.44 189 LEU A CA 1
ATOM 1466 C C . LEU A 1 189 ? 10.786 -5.481 -14.122 1.00 94.44 189 LEU A C 1
ATOM 1468 O O . LEU A 1 189 ? 9.841 -4.965 -13.535 1.00 94.44 189 LEU A O 1
ATOM 1472 N N . TYR A 1 190 ? 10.717 -6.698 -14.654 1.00 92.69 190 TYR A N 1
ATOM 1473 C CA . TYR A 1 190 ? 9.561 -7.577 -14.484 1.00 92.69 190 TYR A CA 1
ATOM 1474 C C . TYR A 1 190 ? 9.920 -8.712 -13.527 1.00 92.69 190 TYR A C 1
ATOM 1476 O O . TYR A 1 190 ? 10.842 -9.486 -13.783 1.00 92.69 190 TYR A O 1
ATOM 1484 N N . GLN A 1 191 ? 9.216 -8.785 -12.401 1.00 86.31 191 GLN A N 1
ATOM 1485 C CA . GLN A 1 191 ? 9.389 -9.810 -11.375 1.00 86.31 191 GLN A CA 1
ATOM 1486 C C . GLN A 1 191 ? 8.344 -10.918 -11.548 1.00 86.31 191 GLN A C 1
ATOM 1488 O O . GLN A 1 191 ? 7.311 -10.729 -12.188 1.00 86.31 191 GLN A O 1
ATOM 1493 N N . GLY A 1 192 ? 8.576 -12.079 -10.924 1.00 77.19 192 GLY A N 1
ATOM 1494 C CA . GLY A 1 192 ? 7.697 -13.256 -11.032 1.00 77.19 192 GLY A CA 1
ATOM 1495 C C . GLY A 1 192 ? 6.265 -13.065 -10.510 1.00 77.19 192 GLY A C 1
ATOM 1496 O O . GLY A 1 192 ? 5.448 -13.972 -10.637 1.00 77.19 192 GLY A O 1
ATOM 1497 N N . ARG A 1 193 ? 5.955 -11.903 -9.925 1.00 74.25 193 ARG A N 1
ATOM 1498 C CA . ARG A 1 193 ? 4.614 -11.506 -9.495 1.00 74.25 193 ARG A CA 1
ATOM 1499 C C . ARG A 1 193 ? 3.846 -10.667 -10.508 1.00 74.25 193 ARG A C 1
ATOM 1501 O O . ARG A 1 193 ? 2.717 -10.314 -10.192 1.00 74.25 193 ARG A O 1
ATOM 1508 N N . LEU A 1 194 ? 4.396 -10.357 -11.686 1.00 74.06 194 LEU A N 1
ATOM 1509 C CA . LEU A 1 194 ? 3.691 -9.556 -12.690 1.00 74.06 194 LEU A CA 1
ATOM 1510 C C . LEU A 1 194 ? 2.301 -10.138 -12.977 1.00 74.06 194 LEU A C 1
ATOM 1512 O O . LEU A 1 194 ? 1.300 -9.486 -12.723 1.00 74.06 194 LEU A O 1
ATOM 1516 N N . ASP A 1 195 ? 2.219 -11.401 -13.378 1.00 64.12 195 ASP A N 1
ATOM 1517 C CA . ASP A 1 195 ? 0.965 -12.049 -13.731 1.00 64.12 195 ASP A CA 1
ATOM 1518 C C . ASP A 1 195 ? 0.869 -13.462 -13.132 1.00 64.12 195 ASP A C 1
ATOM 1520 O O . ASP A 1 195 ? 1.363 -14.448 -13.674 1.00 64.12 195 ASP A O 1
ATOM 1524 N N . GLN A 1 196 ? 0.109 -13.631 -12.045 1.00 53.56 196 GLN A N 1
ATOM 1525 C CA . GLN A 1 196 ? -0.228 -14.982 -11.562 1.00 53.56 196 GLN A CA 1
ATOM 1526 C C . GLN A 1 196 ? -1.213 -15.742 -12.480 1.00 53.56 196 GLN A C 1
ATOM 1528 O O . GLN A 1 196 ? -1.697 -16.811 -12.124 1.00 53.56 196 GLN A O 1
ATOM 1533 N N . LYS A 1 197 ? -1.476 -15.251 -13.701 1.00 47.69 197 LYS A N 1
ATOM 1534 C CA . LYS A 1 197 ? -2.091 -16.058 -14.767 1.00 47.69 197 LYS A CA 1
ATOM 1535 C C . LYS A 1 197 ? -1.104 -17.017 -15.445 1.00 47.69 197 LYS A C 1
ATOM 1537 O O . LYS A 1 197 ? -1.570 -17.977 -16.053 1.00 47.69 197 LYS A O 1
ATOM 1542 N N . SER A 1 198 ? 0.213 -16.809 -15.339 1.00 38.78 198 SER A N 1
ATOM 1543 C CA . SER A 1 198 ? 1.207 -17.683 -15.991 1.00 38.78 198 SER A CA 1
ATOM 1544 C C . SER A 1 198 ? 1.532 -18.961 -15.206 1.00 38.78 198 SER A C 1
ATOM 1546 O O . SER A 1 198 ? 2.048 -19.918 -15.781 1.00 38.78 198 SER A O 1
ATOM 1548 N N . ASN A 1 199 ? 1.160 -19.036 -13.925 1.00 38.25 199 ASN A N 1
ATOM 1549 C CA . ASN A 1 199 ? 1.288 -20.245 -13.117 1.00 38.25 199 ASN A CA 1
ATOM 1550 C C . ASN A 1 199 ? -0.099 -20.834 -12.856 1.00 38.25 199 ASN A C 1
ATOM 1552 O O . ASN A 1 199 ? -0.770 -20.487 -11.884 1.00 38.25 199 ASN A O 1
ATOM 1556 N N . GLY A 1 200 ? -0.518 -21.749 -13.735 1.00 31.83 200 GLY A N 1
ATOM 1557 C CA . GLY A 1 200 ? -1.616 -22.670 -13.445 1.00 31.83 200 GLY A CA 1
ATOM 1558 C C . GLY A 1 200 ? -1.403 -23.407 -12.111 1.00 31.83 200 GLY A C 1
ATOM 1559 O O . GLY A 1 200 ? -0.307 -23.360 -11.543 1.00 31.83 200 GLY A O 1
ATOM 1560 N N . PRO A 1 201 ? -2.441 -24.076 -11.579 1.00 30.92 201 PRO A N 1
ATOM 1561 C CA . PRO A 1 201 ? -2.359 -24.731 -10.280 1.00 30.92 201 PRO A CA 1
ATOM 1562 C C . PRO A 1 201 ? -1.140 -25.656 -10.234 1.00 30.92 201 PRO A C 1
ATOM 1564 O O . PRO A 1 201 ? -0.990 -26.535 -11.081 1.00 30.92 201 PRO A O 1
ATOM 1567 N N . ARG A 1 202 ? -0.267 -25.456 -9.239 1.00 37.97 202 ARG A N 1
ATOM 1568 C CA . ARG A 1 202 ? 0.718 -26.472 -8.867 1.00 37.97 202 ARG A CA 1
ATOM 1569 C C . ARG A 1 202 ? -0.070 -27.636 -8.266 1.00 37.97 202 ARG A C 1
ATOM 1571 O O . ARG A 1 202 ? -0.492 -27.551 -7.115 1.00 37.97 202 ARG A O 1
ATOM 1578 N N . THR A 1 203 ? -0.355 -28.633 -9.099 1.00 44.28 203 THR A N 1
ATOM 1579 C CA . THR A 1 203 ? -0.805 -29.969 -8.686 1.00 44.28 203 THR A CA 1
ATOM 1580 C C . THR A 1 203 ? 0.285 -30.679 -7.909 1.00 44.28 203 THR A C 1
ATOM 1582 O O . THR A 1 203 ? 1.455 -30.545 -8.340 1.00 44.28 203 THR A O 1
#

Sequence (203 aa):
MKSTFSAKRSIVFERQFVTTWVLVSLLLVTLCGNSSAQDFKTVHPGVEYARVDHKLGNDPVKIDLLRLDLTKVRLDVHHAIDAAIGTERTSSIATRHRAVAAINAGFFRLDKSEFAGDAAGILMVDGELLSESLNDRATMIIGNNAKDTKVFFGNYHSRIWLQFGGKGWDSSIELSGVNRERKVSEAVLYQGRLDQKSNGPRT

Radius of gyration: 31.53 Å; chains: 1; bounding box: 60×75×117 Å

Foldseek 3Di:
DDDDDDDDDDPDDPPPVVVVVVVVVVVVVPVVPCPPPFPWDDLDVQKTWGWDFDDPDNRTDIDIDIGGDQQGDADFDAAPPNFLADDDDQVVVCVVVVNSDGDDDADFACDPDLRGRHGPAWDDGPNRTSKFHDDQDKDWDWDDDPRGIDIDIGGDGDWDKDFDDDPPSPDIDIAPIELGDDDPPGHYHYDPRNDPVVDDDPD

Secondary structure (DSSP, 8-state):
------------SSHHHHHHHHHHHHHHHHHS--------EEEETTEEEEEEEEEETTEEEEEEEEEE-TTT-------GGGSSS----HHHHHHHTT-S-----S-B--SSSTTTT-BSS-EEETTEEEE---TT-EEEEEEE-SS-EEEEEEE----EEEEE-STT--EEEEESEESS---TT--EE--TTS-TTSS----